Protein AF-A0A2G5EHH6-F1 (afdb_monomer)

Structure (mmCIF, N/CA/C/O backbone):
data_AF-A0A2G5EHH6-F1
#
_entry.id   AF-A0A2G5EHH6-F1
#
loop_
_atom_site.group_PDB
_atom_site.id
_atom_site.type_symbol
_atom_site.label_atom_id
_atom_site.label_alt_id
_atom_site.label_comp_id
_atom_site.label_asym_id
_atom_site.label_entity_id
_atom_site.label_seq_id
_atom_site.pdbx_PDB_ins_code
_atom_site.Cartn_x
_atom_site.Cartn_y
_atom_site.Cartn_z
_atom_site.occupancy
_atom_site.B_iso_or_equiv
_atom_site.auth_seq_id
_atom_site.auth_comp_id
_atom_site.auth_asym_id
_atom_site.auth_atom_id
_atom_site.pdbx_PDB_model_num
ATOM 1 N N . MET A 1 1 ? -27.016 -46.962 -14.400 1.00 39.88 1 MET A N 1
ATOM 2 C CA . MET A 1 1 ? -25.714 -46.845 -15.095 1.00 39.88 1 MET A CA 1
ATOM 3 C C . MET A 1 1 ? -25.931 -46.281 -16.494 1.00 39.88 1 MET A C 1
ATOM 5 O O . MET A 1 1 ? -26.362 -47.020 -17.366 1.00 39.88 1 MET A O 1
ATOM 9 N N . LYS A 1 2 ? -25.685 -44.981 -16.686 1.00 31.11 2 LYS A N 1
ATOM 10 C CA . LYS A 1 2 ? -24.773 -44.403 -17.694 1.00 31.11 2 LYS A CA 1
ATOM 11 C C . LYS A 1 2 ? -24.982 -42.885 -17.728 1.00 31.11 2 LYS A C 1
ATOM 13 O O . LYS A 1 2 ? -26.078 -42.398 -17.976 1.00 31.11 2 LYS A O 1
ATOM 18 N N . GLN A 1 3 ? -23.905 -42.193 -17.376 1.00 27.06 3 GLN A N 1
ATOM 19 C CA . GLN A 1 3 ? -23.701 -40.750 -17.430 1.00 27.06 3 GLN A CA 1
ATOM 20 C C . GLN A 1 3 ? -23.527 -40.263 -18.872 1.00 27.06 3 GLN A C 1
ATOM 22 O O . GLN A 1 3 ? -22.959 -40.980 -19.691 1.00 27.06 3 GLN A O 1
ATOM 27 N N . GLY A 1 4 ? -23.881 -38.992 -19.084 1.00 28.81 4 GLY A N 1
ATOM 28 C CA . GLY A 1 4 ? -23.035 -38.050 -19.819 1.00 28.81 4 GLY A CA 1
ATOM 29 C C . GLY A 1 4 ? -23.411 -37.769 -21.270 1.00 28.81 4 GLY A C 1
ATOM 30 O O . GLY A 1 4 ? -22.910 -38.436 -22.164 1.00 28.81 4 GLY A O 1
ATOM 31 N N . ASN A 1 5 ? -24.209 -36.717 -21.493 1.00 30.88 5 ASN A N 1
ATOM 32 C CA . ASN A 1 5 ? -23.877 -35.674 -22.474 1.00 30.88 5 ASN A CA 1
ATOM 33 C C . ASN A 1 5 ? -24.829 -34.475 -22.340 1.00 30.88 5 ASN A C 1
ATOM 35 O O . ASN A 1 5 ? -26.013 -34.594 -22.640 1.00 30.88 5 ASN A O 1
ATOM 39 N N . LEU A 1 6 ? -24.312 -33.326 -21.904 1.00 31.09 6 LEU A N 1
ATOM 40 C CA . LEU A 1 6 ? -24.961 -32.017 -22.033 1.00 31.09 6 LEU A CA 1
ATOM 41 C C . LEU A 1 6 ? -23.851 -30.963 -22.138 1.00 31.09 6 LEU A C 1
ATOM 43 O O . LEU A 1 6 ? -23.548 -30.243 -21.192 1.00 31.09 6 LEU A O 1
ATOM 47 N N . GLU A 1 7 ? -23.222 -30.901 -23.310 1.00 34.25 7 GLU A N 1
ATOM 48 C CA . GLU A 1 7 ? -22.545 -29.689 -23.757 1.00 34.25 7 GLU A CA 1
ATOM 49 C C . GLU A 1 7 ? -23.616 -28.663 -24.148 1.00 34.25 7 GLU A C 1
ATOM 51 O O . GLU A 1 7 ? -24.336 -28.835 -25.133 1.00 34.25 7 GLU A O 1
ATOM 56 N N . LYS A 1 8 ? -23.744 -27.591 -23.365 1.00 32.69 8 LYS A N 1
ATOM 57 C CA . LYS A 1 8 ? -24.355 -26.338 -23.817 1.00 32.69 8 LYS A CA 1
ATOM 58 C C . LYS A 1 8 ? -23.488 -25.185 -23.338 1.00 32.69 8 LYS A C 1
ATOM 60 O O . LYS A 1 8 ? -23.340 -24.960 -22.141 1.00 32.69 8 LYS A O 1
ATOM 65 N N . GLY A 1 9 ? -22.892 -24.505 -24.314 1.00 29.33 9 GLY A N 1
ATOM 66 C CA . GLY A 1 9 ? -22.036 -23.350 -24.123 1.00 29.33 9 GLY A CA 1
ATOM 67 C C . GLY A 1 9 ? -22.757 -22.196 -23.435 1.00 29.33 9 GLY A C 1
ATOM 68 O O . GLY A 1 9 ? -23.890 -21.852 -23.770 1.00 29.33 9 GLY A O 1
ATOM 69 N N . ILE A 1 10 ? -22.048 -21.584 -22.493 1.00 27.16 10 ILE A N 1
ATOM 70 C CA . ILE A 1 10 ? -22.333 -20.252 -21.976 1.00 27.16 10 ILE A CA 1
ATOM 71 C C . ILE A 1 10 ? -21.136 -19.405 -22.396 1.00 27.16 10 ILE A C 1
ATOM 73 O O . ILE A 1 10 ? -20.029 -19.558 -21.885 1.00 27.16 10 ILE A O 1
ATOM 77 N N . PHE A 1 11 ? -21.369 -18.576 -23.407 1.00 22.81 11 PHE A N 1
ATOM 78 C CA . PHE A 1 11 ? -20.433 -17.585 -23.915 1.00 22.81 11 PHE A CA 1
ATOM 79 C C . PHE A 1 11 ? -20.349 -16.467 -22.866 1.00 22.81 11 PHE A C 1
ATOM 81 O O . PHE A 1 11 ? -21.218 -15.600 -22.808 1.00 22.81 11 PHE A O 1
ATOM 88 N N . TRP A 1 12 ? -19.355 -16.516 -21.977 1.00 24.33 12 TRP A N 1
ATOM 89 C CA . TRP A 1 12 ? -19.048 -15.379 -21.113 1.00 24.33 12 TRP A CA 1
ATOM 90 C C . TRP A 1 12 ? -18.267 -14.357 -21.932 1.00 24.33 12 TRP A C 1
ATOM 92 O O . TRP A 1 12 ? -17.152 -14.614 -22.380 1.00 24.33 12 TRP A O 1
ATOM 102 N N . PHE A 1 13 ? -18.890 -13.204 -22.146 1.00 24.66 13 PHE A N 1
ATOM 103 C CA . PHE A 1 13 ? -18.249 -12.004 -22.660 1.00 24.66 13 PHE A CA 1
ATOM 104 C C . PHE A 1 13 ? -17.171 -11.590 -21.643 1.00 24.66 13 PHE A C 1
ATOM 106 O O . PHE A 1 13 ? -17.489 -11.063 -20.580 1.00 24.66 13 PHE A O 1
ATOM 113 N N . VAL A 1 14 ? -15.905 -11.902 -21.923 1.00 28.91 14 VAL A N 1
ATOM 114 C CA . VAL A 1 14 ? -14.759 -11.376 -21.171 1.00 28.91 14 VAL A CA 1
ATOM 115 C C . VAL A 1 14 ? -14.500 -9.969 -21.715 1.00 28.91 14 VAL A C 1
ATOM 117 O O . VAL A 1 14 ? -14.212 -9.854 -22.908 1.00 28.91 14 VAL A O 1
ATOM 120 N N . PRO A 1 15 ? -14.644 -8.890 -20.925 1.00 30.69 15 PRO A N 1
ATOM 121 C CA . PRO A 1 15 ? -14.249 -7.575 -21.399 1.00 30.69 15 PRO A CA 1
ATOM 122 C C . PRO A 1 15 ? -12.725 -7.535 -21.557 1.00 30.69 15 PRO A C 1
ATOM 124 O O . PRO A 1 15 ? -11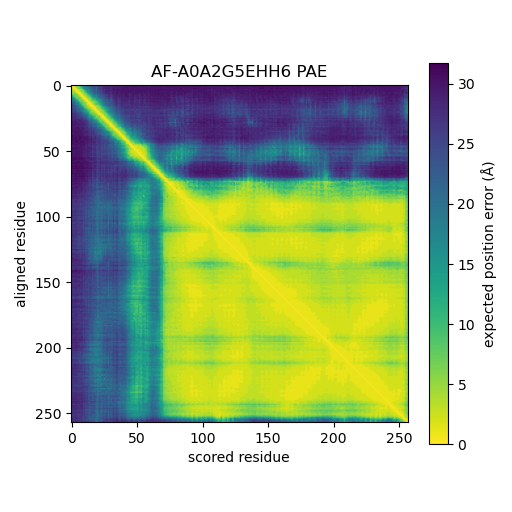.981 -8.011 -20.702 1.00 30.69 15 PRO A O 1
ATOM 127 N N . ASP A 1 16 ? -12.284 -6.986 -22.684 1.00 26.44 16 ASP A N 1
ATOM 128 C CA . ASP A 1 16 ? -10.884 -6.758 -23.032 1.00 26.44 16 ASP A CA 1
ATOM 129 C C . ASP A 1 16 ? -10.174 -5.919 -21.938 1.00 26.44 16 ASP A C 1
ATOM 131 O O . ASP A 1 16 ? -10.592 -4.782 -21.680 1.00 26.44 16 ASP A O 1
ATOM 135 N N . PRO A 1 17 ? -9.101 -6.432 -21.298 1.00 34.56 17 PRO A N 1
ATOM 136 C CA . PRO A 1 17 ? -8.338 -5.712 -20.272 1.00 34.56 17 PRO A CA 1
ATOM 137 C C . PRO A 1 17 ? -7.745 -4.379 -20.755 1.00 34.56 17 PRO A C 1
ATOM 139 O O . PRO A 1 17 ? -7.473 -3.490 -19.948 1.00 34.56 17 PRO A O 1
ATOM 142 N N . SER A 1 18 ? -7.578 -4.193 -22.069 1.00 30.67 18 SER A N 1
ATOM 143 C CA . SER A 1 18 ? -7.022 -2.962 -22.642 1.00 30.67 18 SER A CA 1
ATOM 144 C C . SER A 1 18 ? -7.965 -1.749 -22.558 1.00 30.67 18 SER A C 1
ATOM 146 O O . SER A 1 18 ? -7.524 -0.611 -22.752 1.00 30.67 18 SER A O 1
ATOM 148 N N . LEU A 1 19 ? -9.248 -1.960 -22.233 1.00 28.28 19 LEU A N 1
ATOM 149 C CA . LEU A 1 19 ? -10.248 -0.895 -22.088 1.00 28.28 19 LEU A CA 1
ATOM 150 C C . LEU A 1 19 ? -10.343 -0.320 -20.668 1.00 28.28 19 LEU A C 1
ATOM 152 O O . LEU A 1 19 ? -10.746 0.835 -20.523 1.00 28.28 19 LEU A O 1
ATOM 156 N N . VAL A 1 20 ? -9.939 -1.069 -19.636 1.00 34.50 20 VAL A N 1
ATOM 157 C CA . VAL A 1 20 ? -10.006 -0.608 -18.233 1.00 34.50 20 VAL A CA 1
ATOM 158 C C . VAL A 1 20 ? -8.979 0.502 -17.969 1.00 34.50 20 VAL A C 1
ATOM 160 O O . VAL A 1 20 ? -9.270 1.466 -17.266 1.00 34.50 20 VAL A O 1
ATOM 163 N N . TYR A 1 21 ? -7.821 0.451 -18.631 1.00 30.94 21 TYR A N 1
ATOM 164 C CA . TYR A 1 21 ? -6.730 1.411 -18.425 1.00 30.94 21 TYR A CA 1
ATOM 165 C C . TYR A 1 21 ? -6.755 2.638 -19.356 1.00 30.94 21 TYR A C 1
ATOM 167 O O . TYR A 1 21 ? -5.963 3.560 -19.170 1.00 30.94 21 TYR A O 1
ATOM 175 N N . ARG A 1 22 ? -7.655 2.702 -20.351 1.00 27.36 22 ARG A N 1
ATOM 176 C CA . ARG A 1 22 ? -7.690 3.810 -21.335 1.00 27.36 22 ARG A CA 1
ATOM 177 C C . ARG A 1 22 ? -8.549 5.015 -20.939 1.00 27.36 22 ARG A C 1
ATOM 179 O O . ARG A 1 22 ? -8.450 6.043 -21.599 1.00 27.36 22 ARG A O 1
ATOM 186 N N . ASN A 1 23 ? -9.357 4.925 -19.880 1.00 23.25 23 ASN A N 1
ATOM 187 C CA . ASN A 1 23 ? -10.378 5.934 -19.558 1.00 23.25 23 ASN A CA 1
ATOM 188 C C . ASN A 1 23 ? -10.209 6.625 -18.192 1.00 23.25 23 ASN A C 1
ATOM 190 O O . ASN A 1 23 ? -11.195 7.042 -17.586 1.00 23.25 23 ASN A O 1
ATOM 194 N N . ILE A 1 24 ? -8.976 6.849 -17.726 1.00 29.05 24 ILE A N 1
ATOM 195 C CA . ILE A 1 24 ? -8.738 7.866 -16.688 1.00 29.05 24 ILE A CA 1
ATOM 196 C C . ILE A 1 24 ? -8.682 9.235 -17.382 1.00 29.05 24 ILE A C 1
ATOM 198 O O . ILE A 1 24 ? -7.625 9.756 -17.732 1.00 29.05 24 ILE A O 1
ATOM 202 N N . SER A 1 25 ? -9.862 9.802 -17.640 1.00 22.80 25 SER A N 1
ATOM 203 C CA . SER A 1 25 ? -10.009 11.185 -18.097 1.00 22.80 25 SER A CA 1
ATOM 204 C C . SER A 1 25 ? -9.550 12.129 -16.984 1.00 22.80 25 SER A C 1
ATOM 206 O O . SER A 1 25 ? -10.243 12.288 -15.977 1.00 22.80 25 SER A O 1
ATOM 208 N N . LEU A 1 26 ? -8.387 12.762 -17.185 1.00 28.20 26 LEU A N 1
ATOM 209 C CA . LEU A 1 26 ? -7.863 13.895 -16.413 1.00 28.20 26 LEU A CA 1
ATOM 210 C C . LEU A 1 26 ? -8.866 15.057 -16.436 1.00 28.20 26 LEU A C 1
ATOM 212 O O . LEU A 1 26 ? -8.766 16.009 -17.213 1.00 28.20 26 LEU A O 1
ATOM 216 N N . SER A 1 27 ? -9.865 14.977 -15.568 1.00 22.81 27 SER A N 1
ATOM 217 C CA . SER A 1 27 ? -10.832 16.042 -15.362 1.00 22.81 27 SER A CA 1
ATOM 218 C C . SER A 1 27 ? -10.211 17.039 -14.391 1.00 22.81 27 SER A C 1
ATOM 220 O O . SER A 1 27 ? -10.121 16.785 -13.195 1.00 22.81 27 SER A O 1
ATOM 222 N N . ARG A 1 28 ? -9.708 18.142 -14.963 1.00 27.91 28 ARG A N 1
ATOM 223 C CA . ARG A 1 28 ? -9.357 19.426 -14.330 1.00 27.91 28 ARG A CA 1
ATOM 224 C C . ARG A 1 28 ? -9.866 19.562 -12.885 1.00 27.91 28 ARG A C 1
ATOM 226 O O . ARG A 1 28 ? -11.024 19.907 -12.676 1.00 27.91 28 ARG A O 1
ATOM 233 N N . CYS A 1 29 ? -8.969 19.404 -11.914 1.00 22.58 29 CYS A N 1
ATOM 234 C CA . CYS A 1 29 ? -9.170 19.914 -10.563 1.00 22.58 29 CYS A CA 1
ATOM 235 C C . CYS A 1 29 ? -8.123 20.999 -10.306 1.00 22.58 29 CYS A C 1
ATOM 237 O O . CYS A 1 29 ? -6.918 20.756 -10.282 1.00 22.58 29 CYS A O 1
ATOM 239 N N . THR A 1 30 ? -8.615 22.228 -10.218 1.00 24.77 30 THR A N 1
ATOM 240 C CA . THR A 1 30 ? -7.887 23.452 -9.894 1.00 24.77 30 THR A CA 1
ATOM 241 C C . THR A 1 30 ? -7.107 23.289 -8.591 1.00 24.77 30 THR A C 1
ATOM 243 O O . THR A 1 30 ? -7.712 23.086 -7.542 1.00 24.77 30 THR A O 1
ATOM 246 N N . GLN A 1 31 ? -5.780 23.410 -8.651 1.00 24.45 31 GLN A N 1
ATOM 247 C CA . GLN A 1 31 ? -4.929 23.576 -7.472 1.00 24.45 31 GLN A CA 1
ATOM 248 C C . GLN A 1 31 ? -5.292 24.886 -6.752 1.00 24.45 31 GLN A C 1
ATOM 250 O O . GLN A 1 31 ? -5.208 25.947 -7.376 1.00 24.45 31 GLN A O 1
ATOM 255 N N . PRO A 1 32 ? -5.622 24.881 -5.451 1.00 25.59 32 PRO A N 1
ATOM 256 C CA . PRO A 1 32 ? -5.373 26.041 -4.617 1.00 25.59 32 PRO A CA 1
ATOM 257 C C . PRO A 1 32 ? -3.866 26.107 -4.346 1.00 25.59 32 PRO A C 1
ATOM 259 O O . PRO A 1 32 ? -3.217 25.104 -4.049 1.00 25.59 32 PRO A O 1
ATOM 262 N N . THR A 1 33 ? -3.304 27.299 -4.487 1.00 26.17 33 THR A N 1
ATOM 263 C CA . THR A 1 33 ? -1.890 27.596 -4.280 1.00 26.17 33 THR A CA 1
ATOM 264 C C . THR A 1 33 ? -1.422 27.199 -2.875 1.00 26.17 33 THR A C 1
ATOM 266 O O . THR A 1 33 ? -2.075 27.470 -1.868 1.00 26.17 33 THR A O 1
ATOM 269 N N . LEU A 1 34 ? -0.243 26.575 -2.825 1.00 30.11 34 LEU A N 1
ATOM 270 C CA . LEU A 1 34 ? 0.441 25.971 -1.672 1.00 30.11 34 LEU A CA 1
ATOM 271 C C . LEU A 1 34 ? 0.936 26.986 -0.608 1.00 30.11 34 LEU A C 1
ATOM 273 O O . LEU 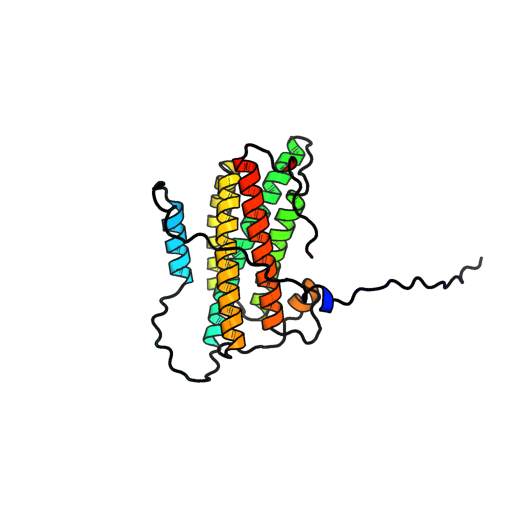A 1 34 ? 1.981 26.791 0.005 1.00 30.11 34 LEU A O 1
ATOM 277 N N . GLY A 1 35 ? 0.244 28.113 -0.426 1.00 26.86 35 GLY A N 1
ATOM 278 C CA . GLY A 1 35 ? 0.775 29.283 0.282 1.00 26.86 35 GLY A CA 1
ATOM 279 C C . GLY A 1 35 ? 0.248 29.541 1.693 1.00 26.86 35 GLY A C 1
ATOM 280 O O . GLY A 1 35 ? 0.774 30.428 2.352 1.00 26.86 35 GLY A O 1
ATOM 281 N N . HIS A 1 36 ? -0.782 28.837 2.178 1.00 26.20 36 HIS A N 1
ATOM 282 C CA . HIS A 1 36 ? -1.504 29.310 3.370 1.00 26.20 36 HIS A CA 1
ATOM 283 C C . HIS A 1 36 ? -2.066 28.219 4.301 1.00 26.20 36 HIS A C 1
ATOM 285 O O . HIS A 1 36 ? -3.148 28.392 4.842 1.00 26.20 36 HIS A O 1
ATOM 291 N N . VAL A 1 37 ? -1.355 27.109 4.557 1.00 29.16 37 VAL A N 1
ATOM 292 C CA . VAL A 1 37 ? -1.687 26.214 5.704 1.00 29.16 37 VAL A CA 1
ATOM 293 C C . VAL A 1 37 ? -0.440 25.610 6.377 1.00 29.16 37 VAL A C 1
ATOM 295 O O . VAL A 1 37 ? -0.479 24.523 6.941 1.00 29.16 37 VAL A O 1
ATOM 298 N N . IL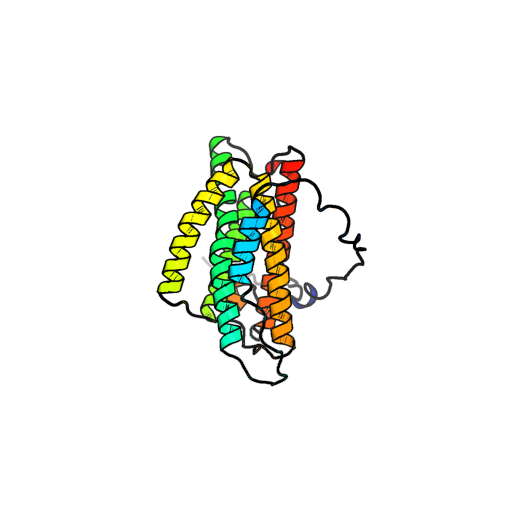E A 1 38 ? 0.698 26.310 6.364 1.00 31.45 38 ILE A N 1
ATOM 299 C CA . ILE A 1 38 ? 1.856 25.941 7.196 1.00 31.45 38 ILE A CA 1
ATOM 300 C C . ILE A 1 38 ? 2.112 27.080 8.174 1.00 31.45 38 ILE A C 1
ATOM 302 O O . ILE A 1 38 ? 3.008 27.887 7.976 1.00 31.45 38 ILE A O 1
ATOM 306 N N . ASN A 1 39 ? 1.269 27.194 9.198 1.00 29.28 39 ASN A N 1
ATOM 307 C CA . ASN A 1 39 ? 1.619 27.874 10.445 1.00 29.28 39 ASN A CA 1
ATOM 308 C C . ASN A 1 39 ? 0.575 27.552 11.514 1.00 29.28 39 ASN A C 1
ATOM 310 O O . ASN A 1 39 ? -0.421 28.256 11.647 1.00 29.28 39 ASN A O 1
ATOM 314 N N . ASN A 1 40 ? 0.791 26.437 12.220 1.00 30.70 40 ASN A N 1
ATOM 315 C CA . ASN A 1 40 ? 0.610 26.282 13.673 1.00 30.70 40 ASN A CA 1
ATOM 316 C C . ASN A 1 40 ? 0.412 24.810 14.053 1.00 30.70 40 ASN A C 1
ATOM 318 O O . ASN A 1 40 ? -0.692 24.377 14.360 1.00 30.70 40 ASN A O 1
ATOM 322 N N . SER A 1 41 ? 1.510 24.056 14.099 1.00 28.50 41 SER A N 1
ATOM 323 C CA . SER A 1 41 ? 1.626 22.901 14.997 1.00 28.50 41 SER A CA 1
ATOM 324 C C . SER A 1 41 ? 3.075 22.430 15.036 1.00 28.50 41 SER A C 1
ATOM 326 O O . SER A 1 41 ? 3.524 21.611 14.239 1.00 28.50 41 SER A O 1
ATOM 328 N N . SER A 1 42 ? 3.815 22.985 15.987 1.00 36.81 42 SER A N 1
ATOM 329 C CA . SER A 1 42 ? 5.113 22.519 16.456 1.00 36.81 42 SER A CA 1
ATOM 330 C C . SER A 1 42 ? 4.953 21.206 17.229 1.00 36.81 42 SER A C 1
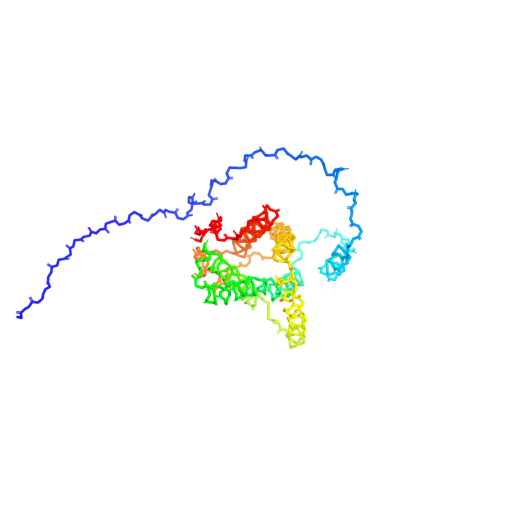ATOM 332 O O . SER A 1 42 ? 4.914 21.225 18.454 1.00 36.81 42 SER A O 1
ATOM 334 N N . ILE A 1 43 ? 4.828 20.070 16.536 1.00 37.00 43 ILE A N 1
ATOM 335 C CA . ILE A 1 43 ? 4.991 18.728 17.121 1.00 37.00 43 ILE A CA 1
ATOM 336 C C . ILE A 1 43 ? 5.742 17.850 16.105 1.00 37.00 43 ILE A C 1
ATOM 338 O O . ILE A 1 43 ? 5.724 18.103 14.906 1.00 37.00 43 ILE A O 1
ATOM 342 N N . LEU A 1 44 ? 6.461 16.858 16.620 1.00 39.12 44 LEU A N 1
ATOM 343 C CA . LEU A 1 44 ? 7.591 16.114 16.064 1.00 39.12 44 LEU A CA 1
ATOM 344 C C . LEU A 1 44 ? 7.485 15.280 14.746 1.00 39.12 44 LEU A C 1
ATOM 346 O O . LEU A 1 44 ? 8.553 14.814 14.337 1.00 39.12 44 LEU A O 1
ATOM 350 N N . PRO A 1 45 ? 6.360 15.043 14.027 1.00 44.59 45 PRO A N 1
ATOM 351 C CA . PRO A 1 45 ? 6.376 14.095 12.898 1.00 44.59 45 PRO A CA 1
ATOM 352 C C . PRO A 1 45 ? 7.226 14.540 11.700 1.00 44.59 45 PRO A C 1
ATOM 354 O O . PRO A 1 45 ? 7.920 13.722 11.100 1.00 44.59 45 PRO A O 1
ATOM 357 N N . GLY A 1 46 ? 7.240 15.840 11.387 1.00 32.91 46 GLY A N 1
ATOM 358 C CA . GLY A 1 46 ? 7.948 16.361 10.214 1.00 32.91 46 GLY A CA 1
ATOM 359 C C . GLY A 1 46 ? 9.467 16.202 10.296 1.00 32.91 46 GLY A C 1
ATOM 360 O O . GLY A 1 46 ? 10.115 15.978 9.284 1.00 32.91 46 GLY A O 1
ATOM 361 N N . ALA A 1 47 ? 10.056 16.252 11.494 1.00 34.16 47 ALA A N 1
ATOM 362 C CA . ALA A 1 47 ? 11.504 16.141 11.662 1.00 34.16 47 ALA A CA 1
ATOM 363 C C . ALA A 1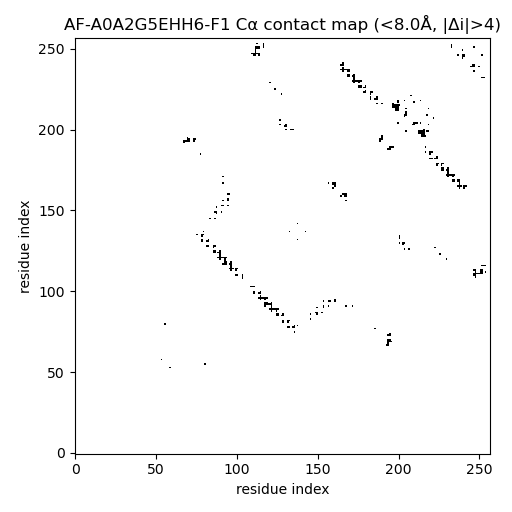 47 ? 11.998 14.695 11.520 1.00 34.16 47 ALA A C 1
ATOM 365 O O . ALA A 1 47 ? 13.008 14.471 10.858 1.00 34.16 47 ALA A O 1
ATOM 366 N N . LEU A 1 48 ? 11.282 13.719 12.095 1.00 41.31 48 LEU A N 1
ATOM 367 C CA . LEU A 1 48 ? 11.589 12.292 11.937 1.00 41.31 48 LEU A CA 1
ATOM 368 C C . LEU A 1 48 ? 11.387 11.857 10.480 1.00 41.31 48 LEU A C 1
ATOM 370 O O . LEU A 1 48 ? 12.257 11.201 9.913 1.00 41.31 48 LEU A O 1
ATOM 374 N N . PHE A 1 49 ? 10.299 12.315 9.860 1.00 44.91 49 PHE A N 1
ATOM 375 C CA . PHE A 1 49 ? 9.989 12.077 8.454 1.00 44.91 49 PHE A CA 1
ATOM 376 C C . PHE A 1 49 ? 10.999 12.736 7.512 1.00 44.91 49 PHE A C 1
ATOM 378 O O . PHE A 1 49 ? 11.515 12.080 6.621 1.00 44.91 49 PHE A O 1
ATOM 385 N N . HIS A 1 50 ? 11.393 13.989 7.748 1.00 38.28 50 HIS A N 1
ATOM 386 C CA . HIS A 1 50 ? 12.417 14.659 6.944 1.00 38.28 50 HIS A CA 1
ATOM 387 C C . HIS A 1 50 ? 13.805 14.015 7.125 1.00 38.28 50 HIS A C 1
ATOM 389 O O . HIS A 1 50 ? 14.622 14.055 6.204 1.00 38.28 50 HIS A O 1
ATOM 395 N N . ARG A 1 51 ? 14.099 13.408 8.285 1.00 40.19 51 ARG A N 1
ATOM 396 C CA . ARG A 1 51 ? 15.360 12.680 8.528 1.00 40.19 51 ARG A CA 1
ATOM 397 C C . ARG A 1 51 ? 15.375 11.311 7.864 1.00 40.19 51 ARG A C 1
ATOM 399 O O . ARG A 1 51 ? 16.390 10.946 7.283 1.00 40.19 51 ARG A O 1
ATOM 406 N N . LEU A 1 52 ? 14.251 10.603 7.915 1.00 39.09 52 LEU A N 1
ATOM 407 C CA . LEU A 1 52 ? 14.025 9.374 7.169 1.00 39.09 52 LEU A CA 1
ATOM 408 C C . LEU A 1 52 ? 14.091 9.670 5.664 1.00 39.09 52 LEU A C 1
ATOM 410 O O . LEU A 1 52 ? 14.972 9.154 4.990 1.00 39.09 52 LEU A O 1
ATOM 414 N N . SER A 1 53 ? 13.307 10.627 5.166 1.00 38.16 53 SER A N 1
ATOM 415 C CA . SER A 1 53 ? 13.344 11.124 3.783 1.00 38.16 53 SER A CA 1
ATOM 416 C C . SER A 1 53 ? 14.743 11.563 3.331 1.00 38.16 53 SER A C 1
ATOM 418 O O . SER A 1 53 ? 15.130 11.238 2.216 1.00 38.16 53 SER A O 1
ATOM 420 N N . ARG A 1 54 ? 15.561 12.219 4.175 1.00 38.72 54 ARG A N 1
ATOM 421 C CA . ARG A 1 54 ? 16.961 12.572 3.840 1.00 38.72 54 ARG A CA 1
ATOM 422 C C . ARG A 1 54 ? 17.918 11.379 3.807 1.00 38.72 54 ARG A C 1
ATOM 424 O O . ARG A 1 54 ? 18.825 11.377 2.982 1.00 38.72 54 ARG A O 1
ATOM 431 N N . LEU A 1 55 ? 17.720 10.373 4.659 1.00 38.03 55 LEU A N 1
ATOM 432 C CA . LEU A 1 55 ? 18.385 9.071 4.519 1.00 38.03 55 LEU A CA 1
ATOM 433 C C . LEU A 1 55 ? 17.943 8.356 3.226 1.00 38.03 55 LEU A C 1
ATOM 435 O O . LEU A 1 55 ? 18.744 7.641 2.631 1.00 38.03 55 LEU A O 1
ATOM 439 N N . PHE A 1 56 ? 16.709 8.595 2.768 1.00 38.25 56 PHE A N 1
ATOM 440 C CA . PHE A 1 56 ? 16.125 8.013 1.555 1.00 38.25 56 PHE A CA 1
ATOM 441 C C . PHE A 1 56 ? 16.464 8.767 0.253 1.00 38.25 56 PHE A C 1
ATOM 443 O O . PHE A 1 56 ? 16.514 8.139 -0.799 1.00 38.25 56 PHE A O 1
ATOM 450 N N . HIS A 1 57 ? 16.736 10.075 0.297 1.00 39.81 57 HIS A N 1
ATOM 451 C CA . HIS A 1 57 ? 16.892 10.931 -0.890 1.00 39.81 57 HIS A CA 1
ATOM 452 C C . HIS A 1 57 ? 18.320 11.162 -1.383 1.00 39.81 57 HIS A C 1
ATOM 454 O O . HIS A 1 57 ? 18.435 11.861 -2.380 1.00 39.81 57 HIS A O 1
ATOM 460 N N . GLY A 1 58 ? 19.350 10.599 -0.731 1.00 36.25 58 GLY A N 1
ATOM 461 C CA . GLY A 1 58 ? 20.760 10.589 -1.165 1.00 36.25 58 GLY A CA 1
ATOM 462 C C . GLY A 1 58 ? 21.195 11.798 -2.002 1.00 36.25 58 GLY A C 1
ATOM 463 O O . GLY A 1 58 ? 20.939 11.812 -3.198 1.00 36.25 58 GLY A O 1
ATOM 464 N N . ASP A 1 59 ? 21.857 12.773 -1.371 1.00 33.44 59 ASP A N 1
ATOM 465 C CA . ASP A 1 59 ? 22.251 14.073 -1.940 1.00 33.44 59 ASP A CA 1
ATOM 466 C C . ASP A 1 59 ? 22.372 14.095 -3.481 1.00 33.44 59 ASP A C 1
ATOM 468 O O . ASP A 1 59 ? 23.253 13.469 -4.075 1.00 33.44 59 ASP A O 1
ATOM 472 N N . ARG A 1 60 ? 21.434 14.798 -4.132 1.00 45.03 60 ARG A N 1
ATOM 473 C CA . ARG A 1 60 ? 21.256 14.861 -5.594 1.00 45.03 60 ARG A CA 1
ATOM 474 C C . ARG A 1 60 ? 22.255 15.848 -6.231 1.00 45.03 60 ARG A C 1
ATOM 476 O O . ARG A 1 60 ? 21.909 16.588 -7.145 1.00 45.03 60 ARG A O 1
ATOM 483 N N . SER A 1 61 ? 23.492 15.880 -5.738 1.00 29.30 61 SER A N 1
ATOM 484 C CA . SER A 1 61 ? 24.588 16.747 -6.194 1.00 29.30 61 SER A CA 1
ATOM 485 C C . SER A 1 61 ? 25.487 16.050 -7.229 1.00 29.30 61 SER A C 1
ATOM 487 O O . SER A 1 61 ? 26.707 16.183 -7.212 1.00 29.30 61 SER A O 1
ATOM 489 N N . ILE A 1 62 ? 24.884 15.297 -8.157 1.00 39.97 62 ILE A N 1
ATOM 490 C CA . ILE A 1 62 ? 25.576 14.779 -9.344 1.00 39.97 62 ILE A CA 1
ATOM 491 C C . ILE A 1 62 ? 25.127 15.631 -10.529 1.00 39.97 62 ILE A C 1
ATOM 493 O O . ILE A 1 62 ? 23.959 15.593 -10.916 1.00 39.97 62 ILE A O 1
ATOM 497 N N . GLU A 1 63 ? 26.055 16.421 -11.070 1.00 33.12 63 GLU A N 1
ATOM 498 C CA . GLU A 1 63 ? 25.909 17.119 -12.347 1.00 33.12 63 GLU A CA 1
ATOM 499 C C . GLU A 1 63 ? 25.307 16.170 -13.393 1.00 33.12 63 GLU A C 1
ATOM 501 O O . GLU A 1 63 ? 25.869 15.111 -13.683 1.00 33.12 63 GLU A O 1
ATOM 506 N N . LEU A 1 64 ? 24.154 16.546 -13.961 1.00 38.34 64 LEU A N 1
ATOM 507 C CA . LEU A 1 64 ? 23.606 15.892 -15.146 1.00 38.34 64 LEU A CA 1
ATOM 508 C C . LEU A 1 64 ? 24.600 16.077 -16.303 1.00 38.34 64 LEU A C 1
ATOM 510 O O . LEU A 1 64 ? 24.552 17.067 -17.031 1.00 38.34 64 LEU A O 1
ATOM 514 N N . SER A 1 65 ? 25.496 15.111 -16.486 1.00 29.47 65 SER A N 1
ATOM 515 C CA . SER A 1 65 ? 26.184 14.918 -17.759 1.00 29.47 65 SER A CA 1
ATOM 516 C C . SER A 1 65 ? 25.227 14.197 -18.718 1.00 29.47 65 SER A C 1
ATOM 518 O O . SER A 1 65 ? 24.679 13.154 -18.350 1.00 29.47 65 SER A O 1
ATOM 520 N N . PRO A 1 66 ? 24.998 14.707 -19.942 1.00 41.31 66 PRO A N 1
ATOM 521 C CA . PRO A 1 66 ? 24.156 14.047 -20.921 1.00 41.31 66 PRO A CA 1
ATOM 522 C C . PRO A 1 66 ? 24.983 12.933 -21.567 1.00 41.31 66 PRO A C 1
ATOM 524 O O . PRO A 1 66 ? 25.711 13.153 -22.531 1.00 41.31 66 PRO A O 1
ATOM 527 N N . SER A 1 67 ? 24.938 11.728 -21.010 1.00 33.47 67 SER A N 1
ATOM 528 C CA . SER A 1 67 ? 25.533 10.546 -21.638 1.00 33.47 67 SER A CA 1
ATOM 529 C C . SER A 1 67 ? 24.536 9.386 -21.589 1.00 33.47 67 SER A C 1
ATOM 531 O O . SER A 1 67 ? 23.958 9.147 -20.530 1.00 33.47 67 SER A O 1
ATOM 533 N N . PRO A 1 68 ? 24.326 8.645 -22.695 1.00 43.53 68 PRO A N 1
ATOM 534 C CA . PRO A 1 68 ? 23.367 7.543 -22.781 1.00 43.53 68 PRO A CA 1
ATOM 535 C C . PRO A 1 68 ? 23.979 6.267 -22.182 1.00 43.53 68 PRO A C 1
ATOM 537 O O . PRO A 1 68 ? 24.063 5.225 -22.831 1.00 43.53 68 PRO A O 1
ATOM 540 N N . VAL A 1 69 ? 24.525 6.376 -20.972 1.00 44.97 69 VAL A N 1
ATOM 541 C CA . VAL A 1 69 ? 25.232 5.282 -20.312 1.00 44.97 69 VAL A CA 1
ATOM 542 C C . VAL A 1 69 ? 24.244 4.548 -19.423 1.00 44.97 69 VAL A C 1
ATOM 544 O O . VAL A 1 69 ? 23.716 5.100 -18.461 1.00 44.97 69 VAL A O 1
ATOM 547 N N . ILE A 1 70 ? 24.027 3.276 -19.752 1.00 47.62 70 ILE A N 1
ATOM 548 C CA . ILE A 1 70 ? 23.348 2.306 -18.897 1.00 47.62 70 ILE A CA 1
ATOM 549 C C . ILE A 1 70 ? 24.046 2.330 -17.536 1.00 47.62 70 ILE A C 1
ATOM 551 O O . ILE A 1 70 ? 25.236 2.026 -17.433 1.00 47.62 70 ILE A O 1
ATOM 555 N N . HIS A 1 71 ? 23.310 2.681 -16.485 1.00 53.88 71 HIS A N 1
ATOM 556 C CA . HIS A 1 71 ? 23.814 2.648 -15.120 1.00 53.88 71 HIS A CA 1
ATOM 557 C C . HIS A 1 71 ? 23.135 1.503 -14.352 1.00 53.88 71 HIS A C 1
ATOM 559 O O . HIS A 1 71 ? 22.118 1.729 -13.695 1.00 53.88 71 HIS A O 1
ATOM 565 N N . PRO A 1 72 ? 23.720 0.283 -14.330 1.00 54.88 72 PRO A N 1
ATOM 566 C CA . PRO A 1 72 ? 23.293 -0.804 -13.436 1.00 54.88 72 PRO A CA 1
ATOM 567 C C . PRO A 1 72 ? 23.216 -0.362 -11.965 1.00 54.88 72 PRO A C 1
ATOM 569 O O . PRO A 1 72 ? 22.489 -0.934 -11.156 1.00 54.88 72 PRO A O 1
ATOM 572 N N . SER A 1 73 ? 23.955 0.695 -11.616 1.00 62.78 73 SER A N 1
ATOM 573 C CA . SER A 1 73 ? 23.904 1.362 -10.322 1.00 62.78 73 SER A CA 1
ATOM 574 C C . SER A 1 73 ? 22.575 2.064 -10.036 1.00 62.78 73 SER A C 1
ATOM 576 O O . SER A 1 73 ? 22.193 2.086 -8.872 1.00 62.78 73 SER A O 1
ATOM 578 N N . LEU A 1 74 ? 21.866 2.621 -11.026 1.00 67.19 74 LEU A N 1
ATOM 579 C CA . LEU A 1 74 ? 20.578 3.294 -10.817 1.00 67.19 74 LEU A CA 1
ATOM 580 C C . LEU A 1 74 ? 19.474 2.280 -10.540 1.00 67.19 74 LEU A C 1
ATOM 582 O O . LEU A 1 74 ? 18.862 2.360 -9.480 1.00 67.19 74 LEU A O 1
ATOM 586 N N . LEU A 1 75 ? 19.299 1.275 -11.404 1.00 70.19 75 LEU A N 1
ATOM 587 C CA . LEU A 1 75 ? 18.340 0.189 -11.167 1.00 70.19 75 LEU A CA 1
ATOM 588 C C . LEU A 1 75 ? 18.596 -0.488 -9.815 1.00 70.19 75 LEU A C 1
ATOM 590 O O . LEU A 1 75 ? 17.669 -0.703 -9.041 1.00 70.19 75 LEU A O 1
ATOM 594 N N . ARG A 1 76 ? 19.866 -0.752 -9.479 1.00 73.12 76 ARG A N 1
ATOM 595 C CA . ARG A 1 76 ? 20.222 -1.318 -8.174 1.00 73.12 76 ARG A CA 1
ATOM 596 C C . ARG A 1 76 ? 19.924 -0.368 -7.014 1.00 73.12 76 ARG A C 1
ATOM 598 O O . ARG A 1 76 ? 19.449 -0.823 -5.983 1.00 73.12 76 ARG A O 1
ATOM 605 N N . ARG A 1 77 ? 20.177 0.937 -7.151 1.00 72.75 77 ARG A N 1
ATOM 606 C CA . ARG A 1 77 ? 19.846 1.934 -6.116 1.00 72.75 77 ARG A CA 1
ATOM 607 C C . ARG A 1 77 ? 18.337 2.044 -5.905 1.00 72.75 77 ARG A C 1
ATOM 609 O O . ARG A 1 77 ? 17.906 2.002 -4.757 1.00 72.75 77 ARG A O 1
ATOM 616 N N . TYR A 1 78 ? 17.556 2.137 -6.981 1.00 72.62 78 TYR A N 1
ATOM 617 C CA . TYR A 1 78 ? 16.095 2.174 -6.921 1.00 72.62 78 TYR A CA 1
ATOM 618 C C . TYR A 1 78 ? 15.532 0.874 -6.356 1.00 72.62 78 TYR A C 1
ATOM 620 O O . TYR A 1 78 ? 14.772 0.930 -5.400 1.00 72.62 78 TYR A O 1
ATOM 628 N N . GLY A 1 79 ? 15.972 -0.285 -6.850 1.00 70.38 79 GLY A N 1
ATOM 629 C CA . GLY A 1 79 ? 15.522 -1.582 -6.348 1.00 70.38 79 GLY A CA 1
ATOM 630 C C . GLY A 1 79 ? 15.881 -1.806 -4.879 1.00 70.38 79 GLY A C 1
ATOM 631 O O . GLY A 1 79 ? 15.028 -2.232 -4.109 1.00 70.38 79 GLY A O 1
ATOM 632 N N . CYS A 1 80 ? 17.094 -1.442 -4.441 1.00 72.06 80 CYS A N 1
ATOM 633 C CA . CYS A 1 80 ? 17.455 -1.505 -3.021 1.00 72.06 80 CYS A CA 1
ATOM 634 C C . CYS A 1 80 ? 16.627 -0.536 -2.164 1.00 72.06 80 CYS A C 1
ATOM 636 O O . CYS A 1 80 ? 16.237 -0.895 -1.055 1.00 72.06 80 CYS A O 1
ATOM 638 N N . ARG A 1 81 ? 16.359 0.683 -2.653 1.00 74.31 81 ARG A N 1
ATOM 639 C CA . ARG A 1 81 ? 15.552 1.679 -1.933 1.00 74.31 81 ARG A CA 1
ATOM 640 C C . ARG A 1 81 ? 14.094 1.244 -1.827 1.00 74.31 81 ARG A C 1
ATOM 642 O O . ARG A 1 81 ? 13.572 1.256 -0.719 1.00 74.31 81 ARG A O 1
ATOM 649 N N . ALA A 1 82 ? 13.483 0.842 -2.940 1.00 75.38 82 ALA A N 1
ATOM 650 C CA . ALA A 1 82 ? 12.126 0.311 -2.987 1.00 75.38 82 ALA A CA 1
ATOM 651 C C . ALA A 1 8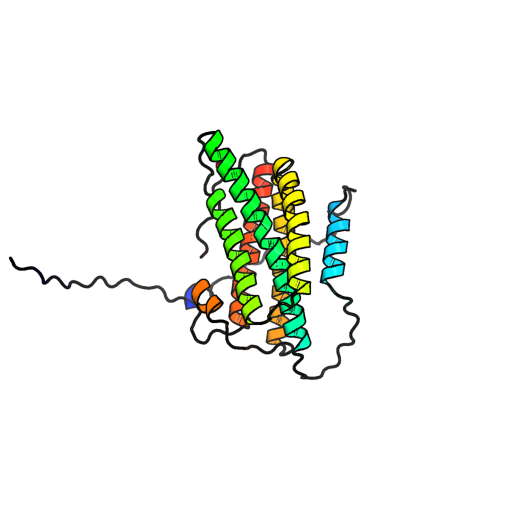2 ? 12.016 -0.876 -2.030 1.00 75.38 82 ALA A C 1
ATOM 653 O O . ALA A 1 82 ? 11.295 -0.791 -1.052 1.00 75.38 82 ALA A O 1
ATOM 654 N N . MET A 1 83 ? 12.871 -1.894 -2.172 1.00 77.94 83 MET A N 1
ATOM 655 C CA . MET A 1 83 ? 12.902 -3.062 -1.283 1.00 77.94 83 MET A CA 1
ATOM 656 C C . MET A 1 83 ? 12.936 -2.694 0.212 1.00 77.94 83 MET A C 1
ATOM 658 O O . MET A 1 83 ? 12.220 -3.294 1.007 1.00 77.94 83 MET A O 1
ATOM 662 N N . MET A 1 84 ? 13.746 -1.712 0.619 1.00 76.81 84 MET A N 1
ATOM 663 C CA . MET A 1 84 ? 13.769 -1.261 2.015 1.00 76.81 84 MET A CA 1
ATOM 664 C C . MET A 1 84 ? 12.460 -0.577 2.434 1.00 76.81 84 MET A C 1
ATOM 666 O O . MET A 1 84 ? 12.001 -0.802 3.553 1.00 76.81 84 MET A O 1
ATOM 670 N N . LEU A 1 85 ? 11.865 0.244 1.567 1.00 81.56 85 LEU A N 1
ATOM 671 C CA . LEU A 1 85 ? 10.609 0.945 1.839 1.00 81.56 85 LEU A CA 1
ATOM 672 C C . LEU A 1 85 ? 9.420 -0.021 1.883 1.00 81.56 85 LEU A C 1
ATOM 674 O O . LEU A 1 85 ? 8.696 -0.002 2.874 1.00 81.56 85 LEU A O 1
ATOM 678 N N . GLU A 1 86 ? 9.320 -0.952 0.933 1.00 86.81 86 GLU A N 1
ATOM 679 C CA . GLU A 1 86 ? 8.248 -1.959 0.883 1.00 86.81 86 GLU A CA 1
ATOM 680 C C . GLU A 1 86 ? 8.228 -2.847 2.141 1.00 86.81 86 GLU A C 1
ATOM 682 O O . GLU A 1 86 ? 7.180 -3.243 2.650 1.00 86.81 86 GLU A O 1
ATOM 687 N N . THR A 1 87 ? 9.402 -3.141 2.726 1.00 82.62 87 THR A N 1
ATOM 688 C CA . THR A 1 87 ? 9.454 -3.909 3.988 1.00 82.62 87 THR A CA 1
ATOM 689 C C . THR A 1 87 ? 8.845 -3.166 5.178 1.00 82.62 87 THR A C 1
ATOM 691 O O . THR A 1 87 ? 8.454 -3.808 6.158 1.00 82.62 87 THR A O 1
ATOM 694 N N . VAL A 1 88 ? 8.788 -1.834 5.115 1.00 88.19 88 VAL A N 1
ATOM 695 C CA . VAL A 1 88 ? 8.175 -0.969 6.127 1.00 88.19 88 VAL A CA 1
ATOM 696 C C . VAL A 1 88 ? 6.713 -0.690 5.774 1.00 88.19 88 VAL A C 1
ATOM 698 O O . VAL A 1 88 ? 5.881 -0.731 6.679 1.00 88.19 88 VAL A O 1
ATOM 701 N N . ALA A 1 89 ? 6.393 -0.479 4.496 1.00 89.56 89 ALA A N 1
ATOM 702 C CA . ALA A 1 89 ? 5.046 -0.203 3.993 1.00 89.56 89 ALA A CA 1
ATOM 703 C C . ALA A 1 89 ? 4.075 -1.386 4.179 1.00 89.56 89 ALA A C 1
ATOM 705 O O . ALA A 1 89 ? 2.916 -1.194 4.527 1.00 89.56 89 ALA A O 1
ATOM 706 N N . ALA A 1 90 ? 4.568 -2.630 4.163 1.00 94.25 90 ALA A N 1
ATOM 707 C CA . ALA A 1 90 ? 3.741 -3.801 4.479 1.00 94.25 90 ALA A CA 1
ATOM 708 C C . ALA A 1 90 ? 3.320 -3.920 5.968 1.00 94.25 90 ALA A C 1
ATOM 710 O O . ALA A 1 90 ? 2.499 -4.771 6.328 1.00 94.25 90 ALA A O 1
ATOM 711 N N . VAL A 1 91 ? 3.896 -3.124 6.881 1.00 97.12 91 VAL A N 1
ATOM 712 C CA . VAL A 1 91 ? 3.661 -3.256 8.334 1.00 97.12 91 VAL A CA 1
ATOM 713 C C . VAL A 1 91 ? 2.355 -2.590 8.807 1.00 97.12 91 VAL A C 1
ATOM 715 O O . VAL A 1 91 ? 1.621 -3.233 9.568 1.00 97.12 91 VAL A O 1
ATOM 718 N N . PRO A 1 92 ? 2.026 -1.340 8.422 1.00 98.00 92 PRO A N 1
ATOM 719 C CA . PRO A 1 92 ? 0.822 -0.647 8.868 1.00 98.00 92 PRO A CA 1
ATOM 720 C C . PRO A 1 92 ? -0.488 -1.394 8.628 1.00 98.00 92 PRO A C 1
ATOM 722 O O . PRO A 1 92 ? -1.245 -1.582 9.588 1.00 98.00 92 PRO A O 1
ATOM 725 N N . GLY A 1 93 ? -0.729 -1.869 7.402 1.00 97.50 93 GLY A N 1
ATOM 726 C CA . GLY A 1 93 ? -1.928 -2.636 7.061 1.00 97.50 93 GLY A CA 1
ATOM 727 C C . GLY A 1 93 ? -2.066 -3.900 7.919 1.00 97.50 93 GLY A C 1
ATOM 728 O O . GLY A 1 93 ? -3.126 -4.169 8.490 1.00 97.50 93 GLY A O 1
ATOM 729 N N . MET A 1 94 ? -0.959 -4.615 8.152 1.00 98.38 94 MET A N 1
ATOM 730 C CA . MET A 1 94 ? -0.935 -5.809 9.002 1.00 98.38 94 MET A CA 1
ATOM 731 C C . MET A 1 94 ? -1.286 -5.480 10.460 1.00 98.38 94 MET A C 1
ATOM 733 O O . MET A 1 94 ? -2.117 -6.151 11.076 1.00 98.38 94 MET A O 1
ATOM 737 N N . VAL A 1 95 ? -0.687 -4.425 11.023 1.00 98.44 95 VAL A N 1
ATOM 738 C CA . VAL A 1 95 ? -0.952 -3.983 12.401 1.00 98.44 95 VAL A CA 1
ATOM 739 C C . VAL A 1 95 ? -2.401 -3.523 12.565 1.00 98.44 95 VAL A C 1
ATOM 741 O O . VAL A 1 95 ? -3.081 -3.960 13.501 1.00 98.44 95 VAL A O 1
ATOM 744 N N . GLY A 1 96 ? -2.889 -2.669 11.662 1.00 97.88 96 GLY A N 1
ATOM 745 C CA . GLY A 1 96 ? -4.255 -2.151 11.694 1.00 97.88 96 GLY A CA 1
ATOM 746 C C . GLY A 1 96 ? -5.291 -3.260 11.510 1.00 97.88 96 GLY A C 1
ATOM 747 O O . GLY A 1 96 ? -6.205 -3.398 12.327 1.00 97.88 96 GLY A O 1
ATOM 748 N N . GLY A 1 97 ? -5.097 -4.120 10.507 1.00 97.88 97 GLY A N 1
ATOM 749 C CA . GLY A 1 97 ? -5.936 -5.287 10.240 1.00 97.88 97 GLY A CA 1
ATOM 750 C C . GLY A 1 97 ? -5.993 -6.247 11.429 1.00 97.88 97 GLY A C 1
ATOM 751 O O . GLY A 1 97 ? -7.085 -6.614 11.867 1.00 97.88 97 GLY A O 1
ATOM 752 N N . MET A 1 98 ? -4.845 -6.582 12.028 1.00 98.50 98 MET A N 1
ATOM 753 C CA . MET A 1 98 ? -4.765 -7.428 13.226 1.00 98.50 98 MET A CA 1
ATOM 754 C C . MET A 1 98 ? -5.499 -6.804 14.423 1.00 98.50 98 MET A C 1
ATOM 756 O O . MET A 1 98 ? -6.287 -7.479 15.092 1.00 98.50 98 MET A O 1
ATOM 760 N N . LEU A 1 99 ? -5.266 -5.521 14.717 1.00 98.12 99 LEU A N 1
ATOM 761 C CA . LEU A 1 99 ? -5.900 -4.846 15.854 1.00 98.12 99 LEU A CA 1
ATOM 762 C C . LEU A 1 99 ? -7.420 -4.739 15.678 1.00 98.12 99 LEU A C 1
ATOM 764 O O . LEU A 1 99 ? -8.167 -4.995 16.632 1.00 98.12 99 LEU A O 1
ATOM 768 N N . LEU A 1 100 ? -7.889 -4.421 14.468 1.00 97.19 100 LEU A N 1
ATOM 769 C CA . LEU A 1 100 ? -9.313 -4.411 14.132 1.00 97.19 100 LEU A CA 1
ATOM 770 C C . LEU A 1 100 ? -9.924 -5.810 14.208 1.00 97.19 100 LEU A C 1
ATOM 772 O O . LEU A 1 100 ? -11.012 -5.958 14.765 1.00 97.19 100 LEU A O 1
ATOM 776 N N . HIS A 1 101 ? -9.217 -6.834 13.729 1.00 97.94 101 HIS A N 1
ATOM 777 C CA . HIS A 1 101 ? -9.643 -8.228 13.807 1.00 97.94 101 HIS A CA 1
ATOM 778 C C . HIS A 1 101 ? -9.856 -8.668 15.256 1.00 97.94 101 HIS A C 1
ATOM 780 O O . HIS A 1 101 ? -10.946 -9.097 15.636 1.00 97.94 101 HIS A O 1
ATOM 786 N N . LEU A 1 102 ? -8.860 -8.456 16.115 1.00 98.12 102 LEU A N 1
ATOM 787 C CA . LEU A 1 102 ? -8.961 -8.808 17.529 1.00 98.12 102 LEU A CA 1
ATOM 788 C C . LEU A 1 102 ? -10.033 -7.985 18.265 1.00 98.12 102 LEU A C 1
ATOM 790 O O . LEU A 1 102 ? -10.708 -8.505 19.158 1.00 98.12 102 LEU A O 1
ATOM 794 N N . ARG A 1 103 ? -10.225 -6.707 17.905 1.00 95.94 103 ARG A N 1
ATOM 795 C CA . ARG A 1 103 ? -11.315 -5.873 18.446 1.00 95.94 103 ARG A CA 1
ATOM 796 C C . ARG A 1 103 ? -12.687 -6.398 18.024 1.00 95.94 103 ARG A C 1
ATOM 798 O O . ARG A 1 103 ? -13.576 -6.456 18.871 1.00 95.94 103 ARG A O 1
ATOM 805 N N . SER A 1 104 ? -12.844 -6.778 16.757 1.00 97.00 104 SER A N 1
ATOM 806 C CA . SER A 1 104 ? -14.070 -7.362 16.204 1.00 97.00 104 SER A CA 1
ATOM 807 C C . SER A 1 104 ? -14.453 -8.636 16.953 1.00 97.00 104 SER A C 1
ATOM 809 O O . SER A 1 104 ? -15.584 -8.729 17.432 1.00 97.00 104 SER A O 1
ATOM 811 N N . LEU A 1 105 ? -13.495 -9.546 17.169 1.00 97.56 105 LEU A N 1
ATOM 812 C CA . LEU A 1 105 ? -13.711 -10.784 17.921 1.00 97.56 105 LEU A CA 1
ATOM 813 C C . LEU A 1 105 ? -14.136 -10.520 19.372 1.00 97.56 105 LEU A C 1
ATOM 815 O O . LEU A 1 105 ? -15.139 -11.060 19.826 1.00 97.56 105 LEU A O 1
ATOM 819 N N . ARG A 1 106 ? -13.420 -9.654 20.102 1.00 97.50 106 ARG A N 1
ATOM 820 C CA . ARG A 1 106 ? -13.726 -9.377 21.522 1.00 97.50 106 ARG A CA 1
ATOM 821 C C . ARG A 1 106 ? -15.037 -8.623 21.738 1.00 97.50 106 ARG A C 1
ATOM 823 O O . ARG A 1 106 ? -15.584 -8.673 22.836 1.00 97.50 106 ARG A O 1
ATOM 830 N N . ARG A 1 107 ? -15.510 -7.880 20.734 1.00 96.06 107 ARG A N 1
ATOM 831 C CA . ARG A 1 107 ? -16.754 -7.098 20.808 1.00 96.06 107 ARG A CA 1
ATOM 832 C C . ARG A 1 107 ? -17.921 -7.725 20.049 1.00 96.06 107 ARG A C 1
ATOM 834 O O . ARG A 1 107 ? -19.014 -7.177 20.129 1.00 96.06 107 ARG A O 1
ATOM 841 N N . PHE A 1 108 ? -17.701 -8.823 19.325 1.00 94.50 108 PHE A N 1
ATOM 842 C CA . PHE A 1 108 ? -18.685 -9.450 18.436 1.00 94.50 108 PHE A CA 1
ATOM 843 C C . PHE A 1 108 ? -19.301 -8.453 17.432 1.00 94.50 108 PHE A C 1
ATOM 845 O O . PHE A 1 108 ? -20.515 -8.387 17.252 1.00 94.50 108 PHE A O 1
ATOM 852 N N . GLN A 1 109 ? -18.457 -7.631 16.794 1.00 93.25 109 GLN A N 1
ATOM 853 C CA . GLN A 1 109 ? -18.875 -6.544 15.893 1.00 93.25 109 GLN A CA 1
ATOM 854 C C . GLN A 1 109 ? -18.303 -6.707 14.483 1.00 93.25 109 GLN A C 1
ATOM 856 O O . GLN A 1 109 ? -17.139 -7.059 14.319 1.00 93.25 109 GLN A O 1
ATOM 861 N N . GLN A 1 110 ? -19.099 -6.372 13.466 1.00 93.25 110 GLN A N 1
ATOM 862 C CA . GLN A 1 110 ? -18.644 -6.297 12.073 1.00 93.25 110 GLN A CA 1
ATOM 863 C C . GLN A 1 110 ? -17.635 -5.149 11.890 1.00 93.25 110 GLN A C 1
ATOM 865 O O . GLN A 1 110 ? -17.739 -4.117 12.555 1.00 93.25 110 GLN A O 1
ATOM 870 N N . SER A 1 111 ? -16.684 -5.307 10.964 1.00 91.19 111 SER A N 1
ATOM 871 C CA . SER A 1 111 ? -15.618 -4.325 10.713 1.00 91.19 111 SER A CA 1
ATOM 872 C C . SER A 1 111 ? -15.837 -3.457 9.469 1.00 91.19 111 SER A C 1
ATOM 874 O O . SER A 1 111 ? -14.906 -2.776 9.060 1.00 91.19 111 SER A O 1
ATOM 876 N N . GLY A 1 112 ? -16.995 -3.536 8.802 1.00 92.94 112 GLY A N 1
ATOM 877 C CA . GLY A 1 112 ? -17.273 -2.765 7.577 1.00 92.94 112 GLY A CA 1
ATOM 878 C C . GLY A 1 112 ? -16.302 -3.035 6.417 1.00 92.94 112 GLY A C 1
ATOM 879 O O . GLY A 1 112 ? -16.044 -2.138 5.629 1.00 92.94 112 GLY A O 1
ATOM 880 N N . GLY A 1 113 ? -15.705 -4.231 6.342 1.00 95.81 113 GLY A N 1
ATOM 881 C CA . GLY A 1 113 ? -14.717 -4.582 5.309 1.00 95.81 113 GLY A CA 1
ATOM 882 C C . GLY A 1 113 ? -13.274 -4.148 5.600 1.00 95.81 113 GLY A C 1
ATOM 883 O O . GLY A 1 113 ? -12.361 -4.640 4.949 1.00 95.81 113 GLY A O 1
ATOM 884 N N . TRP A 1 114 ? -13.035 -3.325 6.626 1.00 97.25 114 TRP A N 1
ATOM 885 C CA . TRP A 1 114 ? -11.713 -2.741 6.901 1.00 97.25 114 TRP A CA 1
ATOM 886 C C . TRP A 1 114 ? -10.612 -3.741 7.258 1.00 97.25 114 TRP A C 1
ATOM 888 O O . TRP A 1 114 ? -9.464 -3.519 6.902 1.00 97.25 114 TRP A O 1
ATOM 898 N N . ILE A 1 115 ? -10.935 -4.860 7.918 1.00 97.38 115 ILE A N 1
ATOM 899 C CA . ILE A 1 115 ? -9.935 -5.911 8.174 1.00 97.38 115 ILE A CA 1
ATOM 900 C C . ILE A 1 115 ? -9.401 -6.454 6.848 1.00 97.38 115 ILE A C 1
ATOM 902 O O . ILE A 1 115 ? -8.201 -6.630 6.702 1.00 97.38 115 ILE A O 1
ATOM 906 N N . LYS A 1 116 ? -10.297 -6.707 5.888 1.00 95.88 116 LYS A N 1
ATOM 907 C CA . LYS A 1 116 ? -9.920 -7.226 4.579 1.00 95.88 116 LYS A CA 1
ATOM 908 C C . LYS A 1 116 ? -9.078 -6.198 3.820 1.00 95.88 116 LYS A C 1
ATOM 910 O O . LYS A 1 116 ? -7.981 -6.544 3.420 1.00 95.88 116 LYS A O 1
ATOM 915 N N . ALA A 1 117 ? -9.544 -4.949 3.741 1.00 96.44 117 ALA A N 1
ATOM 916 C CA . ALA A 1 117 ? -8.825 -3.874 3.055 1.00 96.44 117 ALA A CA 1
ATOM 917 C C . ALA A 1 117 ? -7.380 -3.710 3.562 1.00 96.44 117 ALA A C 1
ATOM 919 O O . ALA A 1 117 ? -6.452 -3.700 2.769 1.00 96.44 117 ALA A O 1
ATOM 920 N N . LEU A 1 118 ? -7.177 -3.660 4.884 1.00 97.69 118 LEU A N 1
ATOM 921 C CA . LEU A 1 118 ? -5.843 -3.448 5.460 1.00 97.69 118 LEU A CA 1
ATOM 922 C C . LEU A 1 118 ? -4.918 -4.666 5.327 1.00 97.69 118 LEU A C 1
ATOM 924 O O . LEU A 1 118 ? -3.703 -4.515 5.236 1.00 97.69 118 LEU A O 1
ATOM 928 N N . LEU A 1 119 ? -5.470 -5.883 5.342 1.00 97.62 119 LEU A N 1
ATOM 929 C CA . LEU A 1 119 ? -4.669 -7.086 5.112 1.00 97.62 119 LEU A CA 1
ATOM 930 C C . LEU A 1 119 ? -4.334 -7.276 3.625 1.00 97.62 119 LEU A C 1
ATOM 932 O O . LEU A 1 119 ? -3.249 -7.766 3.331 1.00 97.62 119 LEU A O 1
ATOM 936 N N . GLU A 1 120 ? -5.228 -6.872 2.71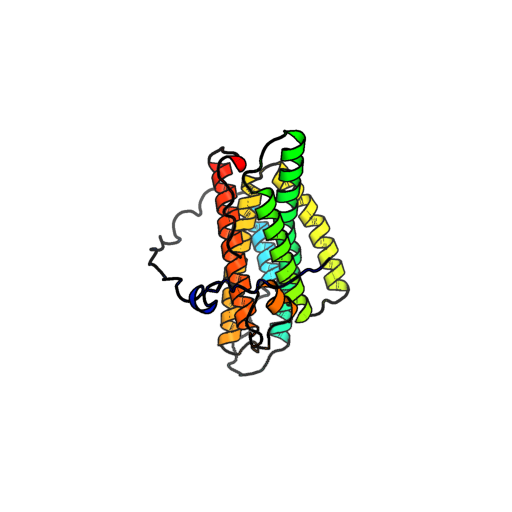7 1.00 96.25 120 GLU A N 1
ATOM 937 C CA . GLU A 1 120 ? -4.963 -6.831 1.272 1.00 96.25 120 GLU A CA 1
ATOM 938 C C . GLU A 1 120 ? -3.905 -5.775 0.932 1.00 96.25 120 GLU A C 1
ATOM 940 O O . GLU A 1 120 ? -2.981 -6.097 0.196 1.00 96.25 120 GLU A O 1
ATOM 945 N N . GLU A 1 121 ? -3.960 -4.584 1.540 1.00 97.12 121 GLU A N 1
ATOM 946 C CA . GLU A 1 121 ? -2.900 -3.563 1.459 1.00 97.12 121 GLU A CA 1
ATOM 947 C C . GLU A 1 121 ? -1.549 -4.152 1.894 1.00 97.12 121 GLU A C 1
ATOM 949 O O . GLU A 1 121 ? -0.603 -4.192 1.116 1.00 97.12 121 GLU A O 1
ATOM 954 N N . ALA A 1 122 ? -1.471 -4.750 3.088 1.00 97.50 122 ALA A N 1
ATOM 955 C CA . ALA A 1 122 ? -0.228 -5.357 3.572 1.00 97.50 122 ALA A CA 1
ATOM 956 C C . ALA A 1 122 ? 0.309 -6.485 2.669 1.00 97.50 122 ALA A C 1
ATOM 958 O O . ALA A 1 122 ? 1.522 -6.691 2.569 1.00 97.50 122 ALA A O 1
ATOM 959 N N . GLU A 1 123 ? -0.579 -7.257 2.038 1.00 96.88 123 GLU A N 1
ATOM 960 C CA . GLU A 1 123 ? -0.180 -8.260 1.055 1.00 96.88 123 GLU A CA 1
ATOM 961 C C . GLU A 1 123 ? 0.305 -7.625 -0.250 1.00 96.88 123 GLU A C 1
ATOM 963 O O . GLU A 1 123 ? 1.299 -8.095 -0.805 1.00 96.88 123 GLU A O 1
ATOM 968 N N . ASN A 1 124 ? -0.359 -6.573 -0.722 1.00 96.81 124 ASN A N 1
ATOM 969 C CA . ASN A 1 124 ? -0.006 -5.863 -1.941 1.00 96.81 124 ASN A CA 1
ATOM 970 C C . ASN A 1 124 ? 1.395 -5.236 -1.836 1.00 96.81 124 ASN A C 1
ATOM 972 O O . ASN A 1 124 ? 2.256 -5.558 -2.654 1.00 96.81 124 ASN A O 1
ATOM 976 N N . GLU A 1 125 ? 1.681 -4.532 -0.742 1.00 96.81 125 GLU A N 1
ATOM 977 C CA . GLU A 1 125 ? 3.015 -4.012 -0.387 1.00 96.81 125 GLU A CA 1
ATOM 978 C C . GLU A 1 125 ? 4.082 -5.126 -0.357 1.00 96.81 125 GLU A C 1
ATOM 980 O O . GLU A 1 125 ? 5.192 -5.034 -0.895 1.00 96.81 125 GLU A O 1
ATOM 985 N N . ARG A 1 126 ? 3.735 -6.291 0.213 1.00 96.38 126 ARG A N 1
ATOM 986 C CA . ARG A 1 126 ? 4.623 -7.465 0.191 1.00 96.38 126 ARG A CA 1
ATOM 987 C C . ARG A 1 126 ? 4.870 -7.958 -1.241 1.00 96.38 126 ARG A C 1
ATOM 989 O O . ARG A 1 126 ? 5.945 -8.493 -1.516 1.00 96.38 126 ARG A O 1
ATOM 996 N N . MET A 1 127 ? 3.911 -7.835 -2.151 1.00 96.19 127 MET A N 1
ATOM 997 C CA . MET A 1 127 ? 4.079 -8.234 -3.551 1.00 96.19 127 MET A CA 1
ATOM 998 C C . MET A 1 127 ? 4.908 -7.230 -4.356 1.00 96.19 127 MET A C 1
ATOM 1000 O O . MET A 1 127 ? 5.680 -7.662 -5.222 1.00 96.19 127 MET A O 1
ATOM 1004 N N . HIS A 1 128 ? 4.865 -5.938 -4.017 1.00 94.88 128 HIS A N 1
ATOM 1005 C CA . HIS A 1 128 ? 5.817 -4.943 -4.528 1.00 94.88 128 HIS A CA 1
ATOM 1006 C C . HIS A 1 128 ? 7.245 -5.347 -4.151 1.00 94.88 128 HIS A C 1
ATOM 1008 O O . HIS A 1 128 ? 8.104 -5.508 -5.025 1.00 94.88 128 HIS A O 1
ATOM 1014 N N . LEU A 1 129 ? 7.471 -5.660 -2.868 1.00 93.00 129 LEU A N 1
ATOM 1015 C CA . LEU A 1 129 ? 8.758 -6.146 -2.361 1.00 93.00 129 LEU A CA 1
ATOM 1016 C C . LEU A 1 129 ? 9.263 -7.373 -3.130 1.00 93.00 129 LEU A C 1
ATOM 1018 O O . LEU A 1 129 ? 10.407 -7.397 -3.588 1.00 93.00 129 LEU A O 1
ATOM 1022 N N . MET A 1 130 ? 8.430 -8.411 -3.260 1.00 92.75 130 MET A N 1
ATOM 1023 C CA . MET A 1 130 ? 8.847 -9.660 -3.908 1.00 92.75 130 MET A CA 1
ATOM 1024 C C . MET A 1 130 ? 9.155 -9.459 -5.395 1.00 92.75 130 MET A C 1
ATOM 1026 O O . MET A 1 130 ? 10.077 -10.086 -5.916 1.00 92.75 130 MET A O 1
ATOM 1030 N N . THR A 1 131 ? 8.452 -8.538 -6.053 1.00 92.31 131 THR A N 1
ATOM 1031 C CA . THR A 1 131 ? 8.740 -8.138 -7.434 1.00 92.31 131 THR A CA 1
ATOM 1032 C C . THR A 1 131 ? 10.110 -7.473 -7.549 1.00 92.31 131 THR A C 1
ATOM 1034 O O . THR A 1 131 ? 10.907 -7.843 -8.413 1.00 92.31 131 THR A O 1
ATOM 1037 N N . MET A 1 132 ? 10.439 -6.552 -6.640 1.00 87.25 132 MET A N 1
ATOM 1038 C CA . MET A 1 132 ? 11.745 -5.882 -6.637 1.00 87.25 132 MET A CA 1
ATOM 1039 C C . MET A 1 132 ? 12.897 -6.839 -6.302 1.00 87.25 132 MET A C 1
ATOM 1041 O O . MET A 1 132 ? 13.985 -6.704 -6.860 1.00 87.25 132 MET A O 1
ATOM 1045 N N . VAL A 1 133 ? 12.668 -7.850 -5.457 1.00 88.06 133 VAL A N 1
ATOM 1046 C CA . VAL A 1 133 ? 13.670 -8.880 -5.118 1.00 88.06 133 VAL A CA 1
ATOM 1047 C C . VAL A 1 133 ? 14.024 -9.780 -6.310 1.00 88.06 133 VAL A C 1
ATOM 1049 O O . VAL A 1 133 ? 15.123 -10.341 -6.354 1.00 88.06 133 VAL A O 1
ATOM 1052 N N . GLU A 1 134 ? 13.138 -9.938 -7.295 1.00 88.62 134 GLU A N 1
ATOM 1053 C CA . GLU A 1 134 ? 13.473 -10.629 -8.549 1.00 88.62 134 GLU A CA 1
ATOM 1054 C C . GLU A 1 134 ? 14.417 -9.805 -9.434 1.00 88.62 134 GLU A C 1
ATOM 1056 O O . GLU A 1 134 ? 15.244 -10.377 -10.141 1.00 88.62 134 GLU A O 1
ATOM 1061 N N . LEU A 1 135 ? 14.372 -8.475 -9.325 1.00 84.56 135 LEU A N 1
ATOM 1062 C CA . LEU A 1 135 ? 15.261 -7.565 -10.051 1.00 84.56 135 LEU A CA 1
ATOM 1063 C C . LEU A 1 135 ? 16.588 -7.334 -9.313 1.00 84.56 135 LEU A C 1
ATOM 1065 O O . LEU A 1 135 ? 17.647 -7.249 -9.936 1.00 84.56 135 LEU A O 1
ATOM 1069 N N . VAL A 1 136 ? 16.548 -7.225 -7.981 1.00 84.12 136 VAL A N 1
ATOM 1070 C CA . VAL A 1 136 ? 17.702 -6.880 -7.143 1.00 84.12 136 VAL A CA 1
ATOM 1071 C C . VAL A 1 136 ? 17.751 -7.781 -5.911 1.00 84.12 136 VAL A C 1
ATOM 1073 O O . VAL A 1 136 ? 16.937 -7.669 -4.998 1.00 84.12 136 VAL A O 1
ATOM 1076 N N . LYS A 1 137 ? 18.752 -8.667 -5.847 1.00 84.38 137 LYS A N 1
ATOM 1077 C CA . LYS A 1 137 ? 18.925 -9.574 -4.704 1.00 84.38 137 LYS A CA 1
ATOM 1078 C C . LYS A 1 137 ? 19.588 -8.851 -3.515 1.00 84.38 137 LYS A C 1
ATOM 1080 O O . LYS A 1 137 ? 20.662 -8.270 -3.701 1.00 84.38 137 LYS A O 1
ATOM 1085 N N . PRO A 1 138 ? 19.002 -8.912 -2.301 1.00 84.06 138 PRO A N 1
ATOM 1086 C CA . PRO A 1 138 ? 19.574 -8.281 -1.118 1.00 84.06 138 PRO A CA 1
ATOM 1087 C C . PRO A 1 138 ? 20.819 -9.009 -0.613 1.00 84.06 138 PRO A C 1
ATOM 1089 O O . PRO A 1 138 ? 20.869 -10.242 -0.558 1.00 84.06 138 PRO A O 1
ATOM 1092 N N . ASN A 1 139 ? 21.779 -8.237 -0.117 1.00 88.19 139 ASN A N 1
ATOM 1093 C CA . ASN A 1 139 ? 22.912 -8.757 0.640 1.00 88.19 139 ASN A CA 1
ATOM 1094 C C . ASN A 1 139 ? 22.522 -9.082 2.094 1.00 88.19 139 ASN A C 1
ATOM 1096 O O . ASN A 1 139 ? 21.521 -8.603 2.625 1.00 88.19 139 ASN A O 1
ATOM 1100 N N . TRP A 1 140 ? 23.340 -9.876 2.790 1.00 90.75 140 TRP A N 1
ATOM 1101 C CA . TRP A 1 140 ? 23.046 -10.297 4.168 1.00 90.75 140 TRP A CA 1
ATOM 1102 C C . TRP A 1 140 ? 22.906 -9.120 5.152 1.00 90.75 140 TRP A C 1
ATOM 1104 O O . TRP A 1 140 ? 22.057 -9.167 6.041 1.00 90.75 140 TRP A O 1
ATOM 1114 N N . TYR A 1 141 ? 23.692 -8.051 4.978 1.00 86.81 141 TYR A N 1
ATOM 1115 C CA . TYR A 1 141 ? 23.643 -6.873 5.847 1.00 86.81 141 TYR A CA 1
ATOM 1116 C C . TYR A 1 141 ? 22.378 -6.031 5.605 1.00 86.81 141 TYR A C 1
ATOM 1118 O O . TYR A 1 141 ? 21.835 -5.468 6.551 1.00 86.81 141 TYR A O 1
ATOM 1126 N N . GLU A 1 142 ? 21.853 -6.002 4.373 1.00 86.62 142 GLU A N 1
ATOM 1127 C CA . GLU A 1 142 ? 20.560 -5.374 4.051 1.00 86.62 142 GLU A CA 1
ATOM 1128 C C . GLU A 1 142 ? 19.421 -6.136 4.735 1.00 86.62 142 GLU A C 1
ATOM 1130 O O . GLU A 1 142 ? 18.551 -5.532 5.351 1.00 86.62 142 GLU A O 1
ATOM 1135 N N . ARG A 1 143 ? 19.478 -7.473 4.744 1.00 88.94 143 ARG A N 1
ATOM 1136 C CA . ARG A 1 143 ? 18.495 -8.310 5.456 1.00 88.94 143 ARG A CA 1
ATOM 1137 C C . ARG A 1 143 ? 18.543 -8.093 6.972 1.00 88.94 143 ARG A C 1
ATOM 1139 O O . ARG A 1 143 ? 17.495 -8.015 7.609 1.00 88.94 143 ARG A O 1
ATOM 1146 N N . ALA A 1 144 ? 19.739 -7.965 7.551 1.00 89.31 144 ALA A N 1
ATOM 1147 C CA . ALA A 1 144 ? 19.900 -7.637 8.970 1.00 89.31 144 ALA A CA 1
ATOM 1148 C C . ALA A 1 144 ? 19.351 -6.236 9.305 1.00 89.31 144 ALA A C 1
ATOM 1150 O O . ALA A 1 144 ? 18.725 -6.043 10.353 1.00 89.31 144 ALA A O 1
ATOM 1151 N N . LEU A 1 145 ? 19.535 -5.270 8.398 1.00 87.50 145 LEU A N 1
ATOM 1152 C CA . LEU A 1 145 ? 18.964 -3.932 8.527 1.00 87.50 145 LEU A CA 1
ATOM 1153 C C . LEU A 1 145 ? 17.432 -3.971 8.484 1.00 87.50 145 LEU A C 1
ATOM 1155 O O . LEU A 1 145 ? 16.806 -3.385 9.363 1.00 87.50 145 LEU A O 1
ATOM 1159 N N . VAL A 1 146 ? 16.835 -4.703 7.535 1.00 89.44 146 VAL A N 1
ATOM 1160 C CA . VAL A 1 146 ? 15.375 -4.905 7.454 1.00 89.44 146 VAL A CA 1
ATOM 1161 C C . VAL A 1 146 ? 14.831 -5.459 8.767 1.00 89.44 146 VAL A C 1
ATOM 1163 O O . VAL A 1 146 ? 13.904 -4.879 9.325 1.00 89.44 146 VAL A O 1
ATOM 1166 N N . LEU A 1 147 ? 15.444 -6.515 9.316 1.00 91.44 147 LEU A N 1
ATOM 1167 C CA . LEU A 1 147 ? 15.018 -7.105 10.590 1.00 91.44 147 LEU A CA 1
ATOM 1168 C C . LEU A 1 147 ? 15.014 -6.073 11.729 1.00 91.44 147 LEU A C 1
ATOM 1170 O O . LEU A 1 147 ? 14.076 -6.009 12.523 1.00 91.44 147 LEU A O 1
ATOM 1174 N N . THR A 1 148 ? 16.060 -5.248 11.794 1.00 91.00 148 THR A N 1
ATOM 1175 C CA . THR A 1 148 ? 16.206 -4.217 12.829 1.00 91.00 148 THR A CA 1
ATOM 1176 C C . THR A 1 148 ? 15.156 -3.117 12.666 1.00 91.00 148 THR A C 1
ATOM 1178 O O . THR A 1 148 ? 14.478 -2.759 13.631 1.00 91.00 148 THR A O 1
ATOM 1181 N N . VAL A 1 149 ? 14.984 -2.601 11.445 1.00 90.31 149 VAL A N 1
ATOM 1182 C CA . VAL A 1 149 ? 14.020 -1.537 11.136 1.00 90.31 149 VAL A CA 1
ATOM 1183 C C . VAL A 1 149 ? 12.593 -2.019 11.377 1.00 90.31 149 VAL A C 1
ATOM 1185 O O . VAL A 1 149 ? 11.844 -1.326 12.059 1.00 90.31 149 VAL A O 1
ATOM 1188 N N . GLN A 1 150 ? 12.232 -3.217 10.909 1.00 91.31 150 GLN A N 1
ATOM 1189 C CA . GLN A 1 150 ? 10.915 -3.805 11.156 1.00 91.31 150 GLN A CA 1
ATOM 1190 C C . GLN A 1 150 ? 10.662 -4.007 12.649 1.00 91.31 150 GLN A C 1
ATOM 1192 O O . GLN A 1 150 ? 9.590 -3.648 13.128 1.00 91.31 150 GLN A O 1
ATOM 1197 N N . GLY A 1 151 ? 11.646 -4.508 13.403 1.00 91.00 151 GLY A N 1
ATOM 1198 C CA . GLY A 1 151 ? 11.522 -4.682 14.850 1.00 91.00 151 GLY A CA 1
ATOM 1199 C C . GLY A 1 151 ? 11.186 -3.375 15.573 1.00 91.00 151 GLY A C 1
ATOM 1200 O O . GLY A 1 151 ? 10.274 -3.340 16.399 1.00 91.00 151 GLY A O 1
ATOM 1201 N N . VAL A 1 152 ? 11.867 -2.277 15.239 1.00 94.50 152 VAL A N 1
ATOM 1202 C CA . VAL A 1 152 ? 11.590 -0.961 15.840 1.00 94.50 152 VAL A CA 1
ATOM 1203 C C . VAL A 1 152 ? 10.264 -0.387 15.336 1.00 94.50 152 VAL A C 1
ATOM 1205 O O . VAL A 1 152 ? 9.428 0.033 16.140 1.00 94.50 152 VAL A O 1
ATOM 1208 N N . PHE A 1 153 ? 10.055 -0.381 14.019 1.00 94.06 153 PHE A N 1
ATOM 1209 C CA . PHE A 1 153 ? 8.900 0.251 13.388 1.00 94.06 153 PHE A CA 1
ATOM 1210 C C . PHE A 1 153 ? 7.589 -0.445 13.753 1.00 94.06 153 PHE A C 1
ATOM 1212 O O . PHE A 1 153 ? 6.642 0.237 14.130 1.00 94.06 153 PHE A O 1
ATOM 1219 N N . PHE A 1 154 ? 7.547 -1.782 13.741 1.00 96.69 154 PHE A N 1
ATOM 1220 C CA . PHE A 1 154 ? 6.372 -2.557 14.147 1.00 96.69 154 PHE A CA 1
ATOM 1221 C C . PHE A 1 154 ? 5.913 -2.178 15.554 1.00 96.69 154 PHE A C 1
ATOM 1223 O O . PHE A 1 154 ? 4.748 -1.846 15.754 1.00 96.69 154 PHE A O 1
ATOM 1230 N N . ASN A 1 155 ? 6.828 -2.175 16.530 1.00 96.81 155 ASN A N 1
ATOM 1231 C CA . ASN A 1 155 ? 6.484 -1.869 17.918 1.00 96.81 155 ASN A CA 1
ATOM 1232 C C . ASN A 1 155 ? 6.026 -0.411 18.084 1.00 96.81 155 ASN A C 1
ATOM 1234 O O . ASN A 1 155 ? 5.025 -0.150 18.752 1.00 96.81 155 ASN A O 1
ATOM 1238 N N . ALA A 1 156 ? 6.720 0.539 17.449 1.00 96.56 156 ALA A N 1
ATOM 1239 C CA . ALA A 1 156 ? 6.343 1.949 17.495 1.00 96.56 156 ALA A CA 1
ATOM 1240 C C . ALA A 1 156 ? 4.973 2.200 16.840 1.00 96.56 156 ALA A C 1
ATOM 1242 O O . ALA A 1 156 ? 4.123 2.873 17.426 1.00 96.56 156 ALA A O 1
ATOM 1243 N N . PHE A 1 157 ? 4.738 1.626 15.658 1.00 96.75 157 PHE A N 1
ATOM 1244 C CA . PHE A 1 157 ? 3.487 1.775 14.919 1.00 96.75 157 PHE A CA 1
ATOM 1245 C C . PHE A 1 157 ? 2.322 1.065 15.620 1.00 96.75 157 PHE A C 1
ATOM 1247 O O . PHE A 1 157 ? 1.227 1.613 15.688 1.00 96.75 157 PHE A O 1
ATOM 1254 N N . PHE A 1 158 ? 2.554 -0.102 16.227 1.00 98.25 158 PHE A N 1
ATOM 1255 C CA . PHE A 1 158 ? 1.567 -0.805 17.050 1.00 98.25 158 PHE A CA 1
ATOM 1256 C C . PHE A 1 158 ? 1.076 0.056 18.220 1.00 98.25 158 PHE A C 1
ATOM 1258 O O . PHE A 1 158 ? -0.131 0.228 18.403 1.00 98.25 158 PHE A O 1
ATOM 1265 N N . VAL A 1 159 ? 2.000 0.651 18.983 1.00 98.25 159 VAL A N 1
ATOM 1266 C CA . VAL A 1 159 ? 1.652 1.560 20.087 1.00 98.25 159 VAL A CA 1
ATOM 1267 C C . VAL A 1 159 ? 0.929 2.802 19.563 1.00 98.25 159 VAL A C 1
ATOM 1269 O O . VAL A 1 159 ? -0.099 3.194 20.117 1.00 98.25 159 VAL A O 1
ATOM 1272 N N . LEU A 1 160 ? 1.416 3.392 18.468 1.00 97.81 160 LEU A N 1
ATOM 1273 C CA . LEU A 1 160 ? 0.776 4.534 17.820 1.00 97.81 160 LEU A CA 1
ATOM 1274 C C . LEU A 1 160 ? -0.667 4.221 17.406 1.00 97.81 160 LEU A C 1
ATOM 1276 O O . LEU A 1 160 ? -1.554 5.022 17.689 1.00 97.81 160 LEU A O 1
ATOM 1280 N N . TYR A 1 161 ? -0.914 3.071 16.778 1.00 97.88 161 TYR A N 1
ATOM 1281 C CA . TYR A 1 161 ? -2.242 2.678 16.313 1.00 97.88 161 TYR A CA 1
ATOM 1282 C C . TYR A 1 161 ? -3.208 2.468 17.485 1.00 97.88 161 TYR A C 1
ATOM 1284 O O . TYR A 1 161 ? -4.369 2.856 17.400 1.00 97.88 161 TYR A O 1
ATOM 1292 N N . ILE A 1 162 ? -2.741 1.920 18.614 1.00 97.56 162 ILE A N 1
ATOM 1293 C CA . ILE A 1 162 ? -3.556 1.806 19.836 1.00 97.56 162 ILE A CA 1
ATOM 1294 C C . ILE A 1 162 ? -3.936 3.189 20.383 1.00 97.56 162 ILE A C 1
ATOM 1296 O O . ILE A 1 162 ? -5.081 3.391 20.786 1.00 97.56 162 ILE A O 1
ATOM 1300 N N . ILE A 1 163 ? -2.988 4.131 20.408 1.00 97.69 163 ILE A N 1
ATOM 1301 C CA . ILE A 1 163 ? -3.202 5.475 20.963 1.00 97.69 163 ILE A CA 1
ATOM 1302 C C . ILE A 1 163 ? -4.066 6.332 20.029 1.00 97.69 163 ILE A C 1
ATOM 1304 O O . ILE A 1 163 ? -4.952 7.054 20.486 1.00 97.69 163 ILE A O 1
ATOM 1308 N N . SER A 1 164 ? -3.798 6.290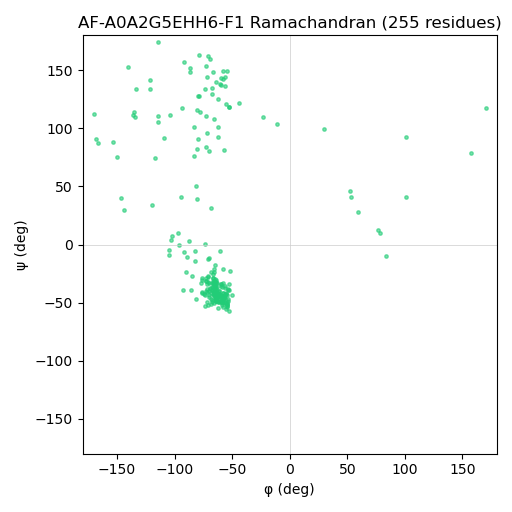 18.725 1.00 97.50 164 SER A N 1
ATOM 1309 C CA . SER A 1 164 ? -4.437 7.145 17.727 1.00 97.50 164 SER A CA 1
ATOM 1310 C C . SER A 1 164 ? -4.452 6.482 16.342 1.00 97.50 164 SER A C 1
ATOM 1312 O O . SER A 1 164 ? -3.577 6.757 15.514 1.00 97.50 164 SER A O 1
ATOM 1314 N N . PRO A 1 165 ? -5.493 5.682 16.035 1.00 96.56 165 PRO A N 1
ATOM 1315 C CA . PRO A 1 165 ? -5.713 5.140 14.691 1.00 96.56 165 PRO A CA 1
ATOM 1316 C C . PRO A 1 165 ? -5.789 6.242 13.627 1.00 96.56 165 PRO A C 1
ATOM 1318 O O . PRO A 1 165 ? -5.262 6.091 12.531 1.00 96.56 165 PRO A O 1
ATOM 1321 N N . LYS A 1 166 ? -6.375 7.396 13.982 1.00 97.38 166 LYS A N 1
ATOM 1322 C CA . LYS A 1 166 ? -6.433 8.592 13.129 1.00 97.38 166 LYS A CA 1
ATOM 1323 C C . LYS A 1 166 ? -5.046 9.019 12.651 1.00 97.38 166 LYS A C 1
ATOM 1325 O O . LYS A 1 166 ? -4.831 9.227 11.464 1.00 97.38 166 LYS A O 1
ATOM 1330 N N . LEU A 1 167 ? -4.113 9.183 13.594 1.00 97.56 167 LEU A N 1
ATOM 1331 C CA . LEU A 1 167 ? -2.760 9.626 13.271 1.00 97.56 167 LEU A CA 1
ATOM 1332 C C . LEU A 1 167 ? -1.996 8.540 12.513 1.00 97.56 167 LEU A C 1
ATOM 1334 O O . LEU A 1 167 ? -1.276 8.871 11.579 1.00 97.56 167 LEU A O 1
ATOM 1338 N N . ALA A 1 168 ? -2.179 7.271 12.885 1.00 97.81 168 ALA A N 1
ATOM 1339 C CA . ALA A 1 168 ? -1.564 6.147 12.190 1.00 97.81 168 ALA A CA 1
ATOM 1340 C C . ALA A 1 168 ? -1.959 6.125 10.704 1.00 97.81 168 ALA A C 1
ATOM 1342 O O . ALA A 1 168 ? -1.081 6.198 9.851 1.00 97.81 168 ALA A O 1
ATOM 1343 N N . HIS A 1 169 ? -3.261 6.147 10.400 1.00 98.06 169 HIS A N 1
ATOM 1344 C CA . HIS A 1 169 ? -3.760 6.186 9.024 1.00 98.06 169 HIS A CA 1
ATOM 1345 C C . HIS A 1 169 ? -3.308 7.441 8.270 1.00 98.06 169 HIS A C 1
ATOM 1347 O O . HIS A 1 169 ? -2.896 7.351 7.120 1.00 98.06 169 HIS A O 1
ATOM 1353 N N . ARG A 1 170 ? -3.295 8.618 8.911 1.00 97.88 170 ARG A N 1
ATOM 1354 C CA . ARG A 1 170 ? -2.816 9.835 8.241 1.00 97.88 170 ARG A CA 1
ATOM 1355 C C . ARG A 1 170 ? -1.328 9.776 7.890 1.00 97.88 170 ARG A C 1
ATOM 1357 O O . ARG A 1 170 ? -0.933 10.307 6.859 1.00 97.88 170 ARG A O 1
ATOM 1364 N N . ILE A 1 171 ? -0.506 9.172 8.750 1.00 96.06 171 ILE A N 1
ATOM 1365 C CA . ILE A 1 171 ? 0.924 8.984 8.472 1.00 96.06 171 ILE A CA 1
ATOM 1366 C C . ILE A 1 171 ? 1.110 8.062 7.269 1.00 96.06 171 ILE A C 1
ATOM 1368 O O . ILE A 1 171 ? 1.905 8.403 6.402 1.00 96.06 171 ILE A O 1
ATOM 1372 N N . VAL A 1 172 ? 0.363 6.956 7.197 1.00 97.44 172 VAL A N 1
ATOM 1373 C CA . VAL A 1 172 ? 0.391 6.048 6.038 1.00 97.44 172 VAL A CA 1
ATOM 1374 C C . VAL A 1 172 ? -0.029 6.788 4.771 1.00 97.44 172 VAL A C 1
ATOM 1376 O O . VAL A 1 172 ? 0.740 6.826 3.826 1.00 97.44 172 VAL A O 1
ATOM 1379 N N . GLY A 1 173 ? -1.147 7.522 4.790 1.00 96.56 173 GLY A N 1
ATOM 1380 C CA . GLY A 1 173 ? -1.586 8.303 3.626 1.00 96.56 173 GLY A CA 1
ATOM 1381 C C . GLY A 1 173 ? -0.515 9.261 3.078 1.00 96.56 173 GLY A C 1
ATOM 1382 O O . GLY A 1 173 ? -0.362 9.381 1.869 1.00 96.56 173 GLY A O 1
ATOM 1383 N N . TYR A 1 174 ? 0.279 9.904 3.944 1.00 96.19 174 TYR A N 1
ATOM 1384 C CA . TYR A 1 174 ? 1.406 10.734 3.495 1.00 96.19 174 TYR A CA 1
ATOM 1385 C C . TYR A 1 174 ? 2.637 9.937 3.040 1.00 96.19 174 TYR A C 1
ATOM 1387 O O . TYR A 1 174 ? 3.393 10.435 2.210 1.00 96.19 174 TYR A O 1
ATOM 1395 N N . LEU A 1 175 ? 2.868 8.733 3.572 1.00 92.25 175 LEU A N 1
ATOM 1396 C CA . LEU A 1 175 ? 3.901 7.838 3.042 1.00 92.25 175 LEU A CA 1
ATOM 1397 C C . LEU A 1 175 ? 3.563 7.447 1.600 1.00 92.25 175 LEU A C 1
ATOM 1399 O O . LEU A 1 175 ? 4.430 7.566 0.735 1.00 92.25 175 LEU A O 1
ATOM 1403 N N . GLU A 1 176 ? 2.295 7.145 1.327 1.00 95.44 176 GLU A N 1
ATOM 1404 C CA . GLU A 1 176 ? 1.868 6.749 -0.016 1.00 95.44 176 GLU A CA 1
ATOM 1405 C C . GLU A 1 176 ? 1.840 7.917 -1.009 1.00 95.44 176 GLU A C 1
ATOM 1407 O O . GLU A 1 176 ? 2.098 7.738 -2.197 1.00 95.44 176 GLU A O 1
ATOM 1412 N N . GLU A 1 177 ? 1.616 9.156 -0.553 1.00 93.44 177 GLU A N 1
ATOM 1413 C CA . GLU A 1 177 ? 1.839 10.342 -1.396 1.00 93.44 177 GLU A CA 1
ATOM 1414 C C . GLU A 1 177 ? 3.281 10.413 -1.917 1.00 93.44 177 GLU A C 1
ATOM 1416 O O . GLU A 1 177 ? 3.509 10.649 -3.110 1.00 93.44 177 GLU A O 1
ATOM 1421 N N . GLU A 1 178 ? 4.254 10.168 -1.039 1.00 92.00 178 GLU A N 1
ATOM 1422 C CA . GLU A 1 178 ? 5.664 10.131 -1.420 1.00 92.00 178 GLU A CA 1
ATOM 1423 C C . GLU A 1 178 ? 6.008 8.894 -2.262 1.00 92.00 178 GLU A C 1
ATOM 1425 O O . GLU A 1 178 ? 6.872 8.984 -3.143 1.00 92.00 178 GLU A O 1
ATOM 1430 N N . ALA A 1 179 ? 5.342 7.757 -2.037 1.00 92.38 179 ALA A N 1
ATOM 1431 C CA . ALA A 1 179 ? 5.493 6.556 -2.857 1.00 92.38 179 ALA A CA 1
ATOM 1432 C C . ALA A 1 179 ? 5.022 6.818 -4.297 1.00 92.38 179 ALA A C 1
ATOM 1434 O O . ALA A 1 179 ? 5.785 6.626 -5.250 1.00 92.38 179 ALA A O 1
ATOM 1435 N N . VAL A 1 180 ? 3.829 7.400 -4.470 1.00 94.81 180 VAL A N 1
ATOM 1436 C CA . VAL A 1 180 ? 3.296 7.816 -5.780 1.00 94.81 180 VAL A CA 1
ATOM 1437 C C . VAL A 1 180 ? 4.248 8.781 -6.490 1.00 94.81 180 VAL A C 1
ATOM 1439 O O . VAL A 1 180 ? 4.488 8.647 -7.699 1.00 94.81 180 VAL A O 1
ATOM 1442 N N . HIS A 1 181 ? 4.810 9.749 -5.759 1.00 90.88 181 HIS A N 1
ATOM 1443 C CA . HIS A 1 181 ? 5.810 10.664 -6.308 1.00 90.88 181 HIS A CA 1
ATOM 1444 C C . HIS A 1 181 ? 7.075 9.912 -6.754 1.00 90.88 181 HIS A C 1
ATOM 1446 O O . HIS A 1 181 ? 7.512 10.066 -7.897 1.00 90.88 181 HIS A O 1
ATOM 1452 N N . SER A 1 182 ? 7.620 9.047 -5.897 1.00 89.38 182 SER A N 1
ATOM 1453 C CA . SER A 1 182 ? 8.841 8.274 -6.163 1.0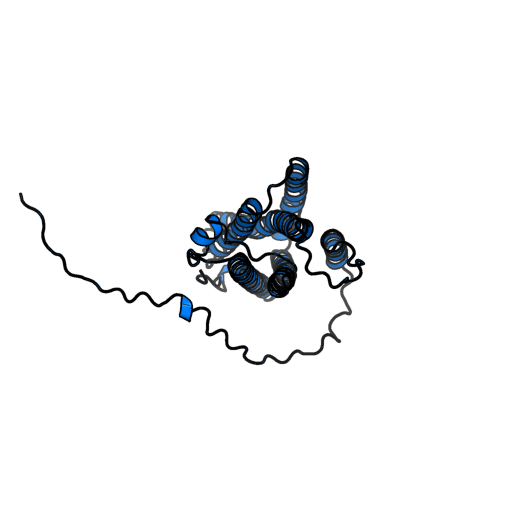0 89.38 182 SER A CA 1
ATOM 1454 C C . SER A 1 182 ? 8.691 7.354 -7.379 1.00 89.38 182 SER A C 1
ATOM 1456 O O . SER A 1 182 ? 9.566 7.323 -8.245 1.00 89.38 182 SER A O 1
ATOM 1458 N N . TYR A 1 183 ? 7.561 6.657 -7.512 1.00 92.88 183 TYR A N 1
ATOM 1459 C CA . TYR A 1 183 ? 7.290 5.819 -8.681 1.00 92.88 183 TYR A CA 1
ATOM 1460 C C . TYR A 1 183 ? 7.022 6.631 -9.952 1.00 92.88 183 TYR A C 1
ATOM 1462 O O . TYR A 1 183 ? 7.314 6.172 -11.056 1.00 92.88 183 TYR A O 1
ATOM 1470 N N . THR A 1 184 ? 6.529 7.865 -9.829 1.00 94.19 184 THR A N 1
ATOM 1471 C CA . THR A 1 184 ? 6.434 8.787 -10.971 1.00 94.19 184 THR A CA 1
ATOM 1472 C C . THR A 1 184 ? 7.814 9.228 -11.460 1.00 94.19 184 THR A C 1
ATOM 1474 O O . THR A 1 184 ? 8.040 9.257 -12.671 1.00 94.19 184 THR A O 1
ATOM 1477 N N . GLU A 1 185 ? 8.750 9.524 -10.551 1.00 90.19 185 GLU A N 1
ATOM 1478 C CA . GLU A 1 185 ? 10.151 9.776 -10.918 1.00 90.19 185 GLU A CA 1
ATOM 1479 C C . GLU A 1 185 ? 10.779 8.535 -11.573 1.00 90.19 185 GLU A C 1
ATOM 1481 O O . GLU A 1 185 ? 11.410 8.653 -12.622 1.00 90.19 185 GLU A O 1
ATOM 1486 N N . TYR A 1 186 ? 10.524 7.341 -11.030 1.00 89.31 186 TYR A N 1
ATOM 1487 C CA . TYR A 1 186 ? 11.027 6.093 -11.603 1.00 89.31 186 TYR A CA 1
ATOM 1488 C C . TYR A 1 186 ? 10.507 5.863 -13.038 1.00 89.31 186 TYR A C 1
ATOM 1490 O O . TYR A 1 186 ? 11.288 5.575 -13.945 1.00 89.31 186 TYR A O 1
ATOM 1498 N N . LEU A 1 187 ? 9.211 6.072 -13.297 1.00 93.25 187 LEU A N 1
ATOM 1499 C CA . LEU A 1 187 ? 8.660 5.978 -14.657 1.00 93.25 187 LEU A CA 1
ATOM 1500 C C . LEU A 1 187 ? 9.348 6.935 -15.630 1.00 93.25 187 LEU A C 1
ATOM 1502 O O . LEU A 1 187 ? 9.666 6.544 -16.752 1.00 93.25 187 LEU A O 1
ATOM 1506 N N . LYS A 1 188 ? 9.618 8.167 -15.195 1.00 93.44 188 LYS A N 1
ATOM 1507 C CA . LYS A 1 188 ? 10.315 9.160 -16.015 1.00 93.44 188 LYS A CA 1
ATOM 1508 C C . LYS A 1 188 ? 11.745 8.722 -16.350 1.00 93.44 188 LYS A C 1
ATOM 1510 O O . LYS A 1 188 ? 12.188 8.903 -17.486 1.00 93.44 188 LYS A O 1
ATOM 1515 N N . ASP A 1 189 ? 12.459 8.126 -15.401 1.00 90.75 189 ASP A N 1
ATOM 1516 C CA . ASP A 1 189 ? 13.814 7.611 -15.630 1.00 90.75 189 ASP A CA 1
ATOM 1517 C C . ASP A 1 189 ? 13.818 6.425 -16.614 1.00 90.75 189 ASP A C 1
ATOM 1519 O O . ASP A 1 189 ? 14.733 6.305 -17.431 1.00 90.75 189 ASP A O 1
ATOM 1523 N N . ILE A 1 190 ? 12.772 5.591 -16.615 1.00 92.25 190 ILE A N 1
ATOM 1524 C CA . ILE A 1 190 ? 12.593 4.534 -17.625 1.00 92.25 190 ILE A CA 1
ATOM 1525 C C . ILE A 1 190 ? 12.295 5.144 -19.005 1.00 92.25 190 ILE A C 1
ATOM 1527 O O . ILE A 1 190 ? 12.906 4.767 -20.004 1.00 92.25 190 ILE A O 1
ATOM 1531 N N . GLU A 1 191 ? 11.378 6.111 -19.083 1.00 93.06 191 GLU A N 1
ATOM 1532 C CA . GLU A 1 191 ? 10.959 6.734 -20.349 1.00 93.06 191 GLU A CA 1
ATOM 1533 C C . GLU A 1 191 ? 12.062 7.559 -21.020 1.00 93.06 191 GLU A C 1
ATOM 1535 O O . GLU A 1 191 ? 12.119 7.639 -22.246 1.00 93.06 191 GLU A O 1
ATOM 1540 N N . THR A 1 192 ? 12.952 8.154 -20.228 1.00 93.88 192 THR A N 1
ATOM 1541 C CA . THR A 1 192 ? 14.125 8.888 -20.729 1.00 93.88 192 THR A CA 1
ATOM 1542 C C . THR A 1 192 ? 15.303 7.975 -21.077 1.00 93.88 192 THR A C 1
ATOM 1544 O O . THR A 1 192 ? 16.294 8.450 -21.630 1.00 93.88 192 THR A O 1
ATOM 1547 N N . GLY A 1 193 ? 15.202 6.672 -20.786 1.00 90.50 193 GLY A N 1
ATOM 1548 C CA . GLY A 1 193 ? 16.254 5.686 -21.033 1.00 90.50 193 GLY A CA 1
ATOM 1549 C C . GLY A 1 193 ? 17.390 5.699 -20.006 1.00 90.50 193 GLY A C 1
ATOM 1550 O O . GLY A 1 193 ? 18.398 5.027 -20.216 1.00 90.50 193 GLY A O 1
ATOM 1551 N N . ALA A 1 194 ? 17.249 6.433 -18.896 1.00 88.75 194 ALA A N 1
ATOM 1552 C CA . ALA A 1 194 ? 18.200 6.386 -17.784 1.00 88.75 194 ALA A CA 1
ATOM 1553 C C . ALA A 1 194 ? 18.183 5.017 -17.076 1.00 88.75 194 ALA A C 1
ATOM 1555 O O . ALA A 1 194 ? 19.203 4.578 -16.536 1.00 88.75 194 ALA A O 1
ATOM 1556 N N . ILE A 1 195 ? 17.034 4.331 -17.103 1.00 88.19 195 ILE A N 1
ATOM 1557 C CA . ILE A 1 195 ? 16.869 2.950 -16.646 1.00 88.19 195 ILE A CA 1
ATOM 1558 C C . ILE A 1 195 ? 16.353 2.092 -17.802 1.00 88.19 195 ILE A C 1
ATOM 1560 O O . ILE A 1 195 ? 15.418 2.463 -18.507 1.00 88.19 195 ILE A O 1
ATOM 1564 N N . GLU A 1 196 ? 16.969 0.927 -17.989 1.00 90.12 196 GLU A N 1
ATOM 1565 C CA . GLU A 1 196 ? 16.579 -0.024 -19.024 1.00 90.12 196 GLU A CA 1
ATOM 1566 C C . GLU A 1 196 ? 15.192 -0.623 -18.739 1.00 90.12 196 GLU A C 1
ATOM 1568 O O . GLU A 1 196 ? 14.923 -1.129 -17.647 1.00 90.12 196 GLU A O 1
ATOM 1573 N N . ASN A 1 197 ? 14.313 -0.598 -19.742 1.00 93.94 197 ASN A N 1
ATOM 1574 C CA . ASN A 1 197 ? 12.975 -1.179 -19.659 1.00 93.94 197 ASN A CA 1
ATOM 1575 C C . ASN A 1 197 ? 13.012 -2.693 -19.935 1.00 93.94 197 ASN A C 1
ATOM 1577 O O . ASN A 1 197 ? 12.668 -3.146 -21.027 1.00 93.94 197 ASN A O 1
ATOM 1581 N N . VAL A 1 198 ? 13.469 -3.465 -18.949 1.00 93.69 198 VAL A N 1
ATOM 1582 C CA . VAL A 1 198 ? 13.587 -4.932 -19.032 1.00 93.69 198 VAL A CA 1
ATOM 1583 C C . VAL A 1 198 ? 12.214 -5.632 -19.017 1.00 93.69 198 VAL A C 1
ATOM 1585 O O . VAL A 1 198 ? 11.227 -5.022 -18.598 1.00 93.69 198 VAL A O 1
ATOM 1588 N N . PRO A 1 199 ? 12.115 -6.909 -19.440 1.00 96.25 199 PRO A N 1
ATOM 1589 C CA . PRO A 1 199 ? 10.890 -7.698 -19.286 1.00 96.25 199 PRO A CA 1
ATOM 1590 C C . PRO A 1 199 ? 10.418 -7.779 -17.827 1.00 96.25 199 PRO A C 1
ATOM 1592 O O . PRO A 1 199 ? 11.235 -7.853 -16.905 1.00 96.25 199 PRO A O 1
ATOM 1595 N N . ALA A 1 200 ? 9.100 -7.783 -17.617 1.00 96.19 200 ALA A N 1
ATOM 1596 C CA . ALA A 1 200 ? 8.506 -7.877 -16.289 1.00 96.19 200 ALA A CA 1
ATOM 1597 C C . ALA A 1 200 ? 8.829 -9.229 -15.615 1.00 96.19 200 ALA A C 1
ATOM 1599 O O . ALA A 1 200 ? 8.772 -10.276 -16.269 1.00 96.19 200 ALA A O 1
ATOM 1600 N N . PRO A 1 201 ? 9.122 -9.250 -14.300 1.00 95.00 201 PRO A N 1
ATOM 1601 C CA . PRO A 1 201 ? 9.251 -10.495 -13.551 1.00 95.00 201 PRO A CA 1
ATOM 1602 C C . PRO A 1 201 ? 7.970 -11.338 -13.611 1.00 95.00 201 PRO A C 1
ATOM 1604 O O . PRO A 1 201 ? 6.867 -10.805 -13.503 1.00 95.00 201 PRO A O 1
ATOM 1607 N N . ALA A 1 202 ? 8.107 -12.666 -13.695 1.00 95.25 202 ALA A N 1
ATOM 1608 C CA . ALA A 1 202 ? 6.961 -13.580 -13.776 1.00 95.25 202 ALA A CA 1
ATOM 1609 C C . ALA A 1 202 ? 5.983 -13.419 -12.597 1.00 95.25 202 ALA A C 1
ATOM 1611 O O . ALA A 1 202 ? 4.774 -13.428 -12.795 1.00 95.25 202 ALA A O 1
ATOM 1612 N N . ILE A 1 203 ? 6.504 -13.172 -11.389 1.00 95.56 203 ILE A N 1
ATOM 1613 C CA . ILE A 1 203 ? 5.684 -12.914 -10.198 1.00 95.56 203 ILE A CA 1
ATOM 1614 C C . ILE A 1 203 ? 4.757 -11.702 -10.370 1.00 95.56 203 ILE A C 1
ATOM 1616 O O . ILE A 1 203 ? 3.620 -11.734 -9.906 1.00 95.56 203 ILE A O 1
ATOM 1620 N N . ALA A 1 204 ? 5.218 -10.659 -11.065 1.00 95.81 204 ALA A N 1
ATOM 1621 C CA . ALA A 1 204 ? 4.428 -9.465 -11.328 1.00 95.81 204 ALA A CA 1
ATOM 1622 C C . ALA A 1 204 ? 3.360 -9.735 -12.393 1.00 95.81 204 ALA A C 1
ATOM 1624 O O . ALA A 1 204 ? 2.203 -9.351 -12.230 1.00 95.81 204 ALA A O 1
ATOM 1625 N N . ILE A 1 205 ? 3.737 -10.449 -13.458 1.00 96.38 205 ILE A N 1
ATOM 1626 C CA . ILE A 1 205 ? 2.802 -10.874 -14.504 1.00 96.38 205 ILE A CA 1
ATOM 1627 C C . ILE A 1 205 ? 1.659 -11.687 -13.893 1.00 96.38 205 ILE A C 1
ATOM 1629 O O . ILE A 1 205 ? 0.500 -11.408 -14.181 1.00 96.38 205 ILE A O 1
ATOM 1633 N N . ASP A 1 206 ? 1.970 -12.639 -13.016 1.00 96.81 206 ASP A N 1
ATOM 1634 C CA . ASP A 1 206 ? 0.965 -13.499 -12.393 1.00 96.81 206 ASP A CA 1
ATOM 1635 C C . ASP A 1 206 ? 0.082 -12.736 -11.394 1.00 96.81 206 ASP A C 1
ATOM 1637 O O . ASP A 1 206 ? -1.139 -12.912 -11.392 1.00 96.81 206 ASP A O 1
ATOM 1641 N N . TYR A 1 207 ? 0.677 -11.877 -10.557 1.00 96.56 207 TYR A N 1
ATOM 1642 C CA . TYR A 1 207 ? -0.045 -11.151 -9.510 1.00 96.56 207 TYR A CA 1
ATOM 1643 C C . TYR A 1 207 ? -0.972 -10.067 -10.078 1.00 96.56 207 TYR A C 1
ATOM 1645 O O . TYR A 1 207 ? -2.171 -10.087 -9.799 1.00 96.56 207 TYR A O 1
ATOM 1653 N N . TRP A 1 208 ? -0.453 -9.181 -10.936 1.00 96.81 208 TRP A N 1
ATOM 1654 C CA . TRP A 1 208 ? -1.236 -8.113 -11.577 1.00 96.81 208 TRP A CA 1
ATOM 1655 C C . TRP A 1 208 ? -1.915 -8.550 -12.881 1.00 96.81 208 TRP A C 1
ATOM 1657 O O . TRP A 1 208 ? -2.552 -7.737 -13.547 1.00 96.81 208 TRP A O 1
ATOM 1667 N N . ARG A 1 209 ? -1.789 -9.829 -13.265 1.00 97.12 209 ARG A N 1
ATOM 1668 C CA . ARG A 1 209 ? -2.363 -10.398 -14.501 1.00 97.12 209 ARG A CA 1
ATOM 1669 C C . ARG A 1 209 ? -1.972 -9.610 -15.755 1.00 97.12 209 ARG A C 1
ATOM 1671 O O . ARG A 1 209 ? -2.796 -9.384 -16.644 1.00 97.12 209 ARG A O 1
ATOM 1678 N N . LEU A 1 210 ? -0.715 -9.181 -15.815 1.00 96.62 210 LEU A N 1
ATOM 1679 C CA . LEU A 1 210 ? -0.197 -8.398 -16.933 1.00 96.62 210 LEU A CA 1
ATOM 1680 C C . LEU A 1 210 ? -0.103 -9.252 -18.213 1.00 96.62 210 LEU A C 1
ATOM 1682 O O . LEU A 1 210 ? -0.042 -10.485 -18.147 1.00 96.62 210 LEU A O 1
ATOM 1686 N N . PRO A 1 211 ? -0.054 -8.623 -19.402 1.00 97.62 211 PRO A N 1
ATOM 1687 C CA . PRO A 1 211 ? 0.335 -9.309 -20.630 1.00 97.62 211 PRO A CA 1
ATOM 1688 C C . PRO A 1 211 ? 1.695 -10.009 -20.491 1.00 97.62 211 PRO A C 1
ATOM 1690 O O . PRO A 1 211 ? 2.578 -9.556 -19.767 1.00 97.62 211 PRO A O 1
ATOM 1693 N N . LYS A 1 212 ? 1.896 -11.121 -21.208 1.00 96.12 212 LYS A N 1
ATOM 1694 C CA . LYS A 1 212 ? 3.142 -11.913 -21.120 1.00 96.12 212 LYS A CA 1
ATOM 1695 C C . LYS A 1 212 ? 4.382 -11.172 -21.627 1.00 96.12 212 LYS A C 1
ATOM 1697 O O . LYS A 1 212 ? 5.496 -11.566 -21.303 1.00 96.12 212 LYS A O 1
ATOM 1702 N N . ASP A 1 213 ? 4.180 -10.157 -22.455 1.00 96.50 213 ASP A N 1
ATOM 1703 C CA . ASP A 1 213 ? 5.194 -9.266 -23.011 1.00 96.50 213 ASP A CA 1
ATOM 1704 C C . ASP A 1 213 ? 5.327 -7.949 -22.225 1.00 96.50 213 ASP A C 1
ATOM 1706 O O . ASP A 1 213 ? 6.027 -7.044 -22.677 1.00 96.50 213 ASP A O 1
ATOM 1710 N N . ALA A 1 214 ? 4.689 -7.847 -21.051 1.00 97.81 214 ALA A N 1
ATOM 1711 C CA . ALA A 1 214 ? 4.792 -6.683 -20.182 1.00 97.81 214 ALA A CA 1
ATOM 1712 C C . ALA A 1 214 ? 6.241 -6.394 -19.772 1.00 97.81 214 ALA A C 1
ATOM 1714 O O . ALA A 1 214 ? 7.076 -7.295 -19.611 1.00 97.81 214 ALA A O 1
ATOM 1715 N N . THR A 1 215 ? 6.531 -5.115 -19.563 1.00 97.31 215 THR A N 1
ATOM 1716 C CA . THR A 1 215 ? 7.869 -4.632 -19.218 1.00 97.31 215 THR A CA 1
ATOM 1717 C C . THR A 1 215 ? 7.917 -4.039 -17.811 1.00 97.31 215 THR A C 1
ATOM 1719 O O . THR A 1 215 ? 6.899 -3.867 -17.141 1.00 97.31 215 THR A O 1
ATOM 1722 N N . LEU A 1 216 ? 9.116 -3.680 -17.349 1.00 94.62 216 LEU A N 1
ATOM 1723 C CA . LEU A 1 216 ? 9.333 -2.996 -16.074 1.00 94.62 216 LEU A CA 1
ATOM 1724 C C . LEU A 1 216 ? 8.493 -1.717 -15.954 1.00 94.62 216 LEU A C 1
ATOM 1726 O O . LEU A 1 216 ? 7.934 -1.450 -14.895 1.00 94.62 216 LEU A O 1
ATOM 1730 N N . LYS A 1 217 ? 8.353 -0.953 -17.042 1.00 96.56 217 LYS A N 1
ATOM 1731 C CA . LYS A 1 217 ? 7.444 0.198 -17.103 1.00 96.56 217 LYS A CA 1
ATOM 1732 C C . LYS A 1 217 ? 6.010 -0.177 -16.706 1.00 96.56 217 LYS A C 1
ATOM 1734 O O . LYS A 1 217 ? 5.419 0.536 -15.901 1.00 96.56 217 LYS A O 1
ATOM 1739 N N . ASP A 1 218 ? 5.464 -1.271 -17.235 1.00 97.75 218 ASP A N 1
ATOM 1740 C CA . ASP A 1 218 ? 4.095 -1.709 -16.929 1.00 97.75 218 ASP A CA 1
ATOM 1741 C C . ASP A 1 218 ? 3.941 -2.087 -15.457 1.00 97.75 218 ASP A C 1
ATOM 1743 O O . ASP A 1 218 ? 2.982 -1.669 -14.811 1.00 97.75 218 ASP A O 1
ATOM 1747 N N . VAL A 1 219 ? 4.938 -2.785 -14.907 1.00 96.75 219 VAL A N 1
ATOM 1748 C CA . VAL A 1 219 ? 5.008 -3.131 -13.480 1.00 96.75 219 VAL A CA 1
ATOM 1749 C C . VAL A 1 219 ? 5.014 -1.876 -12.605 1.00 96.75 219 VAL A C 1
ATOM 1751 O O . VAL A 1 219 ? 4.231 -1.767 -11.666 1.00 96.75 219 VAL A O 1
ATOM 1754 N N . VAL A 1 220 ? 5.857 -0.891 -12.922 1.00 95.44 220 VAL A N 1
ATOM 1755 C CA . VAL A 1 220 ? 5.929 0.355 -12.146 1.00 95.44 220 VAL A CA 1
ATOM 1756 C C . VAL A 1 220 ? 4.628 1.160 -12.259 1.00 95.44 220 VAL A C 1
ATOM 1758 O O . VAL A 1 220 ? 4.212 1.799 -11.293 1.00 95.44 220 VAL A O 1
ATOM 1761 N N . MET A 1 221 ? 3.953 1.128 -13.412 1.00 97.25 221 MET A N 1
ATOM 1762 C CA . MET A 1 221 ? 2.661 1.798 -13.575 1.00 97.25 221 MET A CA 1
ATOM 1763 C C . MET A 1 221 ? 1.574 1.204 -12.676 1.00 97.25 221 MET A C 1
ATOM 1765 O O . MET A 1 221 ? 0.813 1.984 -12.098 1.00 97.25 221 MET A O 1
ATOM 1769 N N . VAL A 1 222 ? 1.492 -0.128 -12.560 1.00 97.50 222 VAL A N 1
ATOM 1770 C CA . VAL A 1 222 ? 0.494 -0.778 -11.692 1.00 97.50 222 VAL A CA 1
ATOM 1771 C C . VAL A 1 222 ? 0.835 -0.626 -10.214 1.00 97.50 222 VAL A C 1
ATOM 1773 O O . VAL A 1 222 ? -0.051 -0.266 -9.451 1.00 97.50 222 VAL A O 1
ATOM 1776 N N . ILE A 1 223 ? 2.112 -0.738 -9.831 1.00 96.44 223 ILE A N 1
ATOM 1777 C CA . ILE A 1 223 ? 2.558 -0.457 -8.458 1.00 96.44 223 ILE A CA 1
ATOM 1778 C C . ILE A 1 223 ? 2.166 0.966 -8.051 1.00 96.44 223 ILE A C 1
ATOM 1780 O O . ILE A 1 223 ? 1.483 1.162 -7.057 1.00 96.44 223 ILE A O 1
ATOM 1784 N N . ARG A 1 224 ? 2.476 1.977 -8.874 1.00 96.62 224 ARG A N 1
ATOM 1785 C CA . ARG A 1 224 ? 2.082 3.366 -8.583 1.00 96.62 224 ARG A CA 1
ATOM 1786 C C . ARG A 1 224 ? 0.564 3.534 -8.420 1.00 96.62 224 ARG A C 1
ATOM 1788 O O . ARG A 1 224 ? 0.123 4.431 -7.701 1.00 96.62 224 ARG A O 1
ATOM 1795 N N . ALA A 1 225 ? -0.231 2.756 -9.152 1.00 97.00 225 ALA A N 1
ATOM 1796 C CA . ALA A 1 225 ? -1.684 2.793 -9.029 1.00 97.00 225 ALA A CA 1
ATOM 1797 C C . ALA A 1 225 ? -2.149 2.196 -7.693 1.00 97.00 225 ALA A C 1
ATOM 1799 O O . ALA A 1 225 ? -3.037 2.779 -7.070 1.00 97.00 225 ALA A O 1
ATOM 1800 N N . ASP A 1 226 ? -1.516 1.111 -7.243 1.00 97.19 226 ASP A N 1
ATOM 1801 C CA . ASP A 1 226 ? -1.738 0.534 -5.917 1.00 97.19 226 ASP A CA 1
ATOM 1802 C C . ASP A 1 226 ? -1.419 1.565 -4.818 1.00 97.19 226 ASP A C 1
ATOM 1804 O O . ASP A 1 226 ? -2.272 1.840 -3.976 1.00 97.19 226 ASP A O 1
ATOM 1808 N N . GLU A 1 227 ? -0.285 2.269 -4.909 1.00 96.94 227 GLU A N 1
ATOM 1809 C CA . GLU A 1 227 ? 0.081 3.308 -3.928 1.00 96.94 227 GLU A CA 1
ATOM 1810 C C . GLU A 1 227 ? -0.921 4.462 -3.872 1.00 96.94 227 GLU A C 1
ATOM 1812 O O . GLU A 1 227 ? -1.280 4.976 -2.811 1.00 96.94 227 GLU A O 1
ATOM 1817 N N . ALA A 1 228 ? -1.425 4.886 -5.033 1.00 97.06 228 ALA A N 1
ATOM 1818 C CA . ALA A 1 228 ? -2.450 5.920 -5.086 1.00 97.06 228 ALA A CA 1
ATOM 1819 C C . ALA A 1 228 ? -3.755 5.450 -4.424 1.00 97.06 228 ALA A C 1
ATOM 1821 O O . ALA A 1 228 ? -4.454 6.256 -3.805 1.00 97.06 228 ALA A O 1
ATOM 1822 N N . HIS A 1 229 ? -4.068 4.158 -4.529 1.00 96.19 229 HIS A N 1
ATOM 1823 C CA . HIS A 1 229 ? -5.194 3.562 -3.830 1.00 96.19 229 HIS A CA 1
ATOM 1824 C C . HIS A 1 229 ? -4.948 3.529 -2.316 1.00 96.19 229 HIS A C 1
ATOM 1826 O O . HIS A 1 229 ? -5.772 4.060 -1.570 1.00 96.19 229 HIS A O 1
ATOM 1832 N N . HIS A 1 230 ? -3.809 3.004 -1.858 1.00 97.00 230 HIS A N 1
ATOM 1833 C CA . HIS A 1 230 ? -3.443 2.954 -0.437 1.00 97.00 230 HIS A CA 1
ATOM 1834 C C . HIS A 1 230 ? -3.471 4.347 0.208 1.00 97.00 230 HIS A C 1
ATOM 1836 O O . HIS A 1 230 ? -4.035 4.521 1.296 1.00 97.00 230 HIS A O 1
ATOM 1842 N N . ARG A 1 231 ? -2.974 5.368 -0.506 1.00 97.19 231 ARG A N 1
ATOM 1843 C CA . ARG A 1 231 ? -3.073 6.784 -0.126 1.00 97.19 231 ARG A CA 1
ATOM 1844 C C . ARG A 1 231 ? -4.512 7.188 0.178 1.00 97.19 231 ARG A C 1
ATOM 1846 O O . ARG A 1 231 ? -4.806 7.710 1.256 1.00 97.19 231 ARG A O 1
ATOM 1853 N N . ASP A 1 232 ? -5.401 6.988 -0.791 1.00 97.50 232 ASP A N 1
ATOM 1854 C CA . ASP A 1 232 ? -6.783 7.457 -0.711 1.00 97.50 232 ASP A CA 1
ATOM 1855 C C . ASP A 1 232 ? -7.555 6.697 0.379 1.00 97.50 232 ASP A C 1
ATOM 1857 O O . ASP A 1 232 ? -8.299 7.308 1.153 1.00 97.50 232 ASP A O 1
ATOM 1861 N N . VAL A 1 233 ? -7.321 5.386 0.512 1.00 97.31 233 VAL A N 1
ATOM 1862 C CA . VAL A 1 233 ? -7.917 4.544 1.560 1.00 97.31 233 VAL A CA 1
ATOM 1863 C C . VAL A 1 233 ? -7.480 4.990 2.953 1.00 97.31 233 VAL A C 1
ATOM 1865 O O . VAL A 1 233 ? -8.324 5.146 3.842 1.00 97.31 233 VAL A O 1
ATOM 1868 N N . ASN A 1 234 ? -6.187 5.242 3.159 1.00 98.19 234 ASN A N 1
ATOM 1869 C CA . ASN A 1 234 ? -5.667 5.643 4.462 1.00 98.19 234 ASN A CA 1
ATOM 1870 C C . ASN A 1 234 ? -6.064 7.076 4.842 1.00 98.19 234 ASN A C 1
ATOM 1872 O O . ASN A 1 234 ? -6.439 7.328 5.994 1.00 98.19 234 ASN A O 1
ATOM 1876 N N . HIS A 1 235 ? -6.093 8.019 3.894 1.00 98.00 235 HIS A N 1
ATOM 1877 C CA . HIS A 1 235 ? -6.653 9.349 4.164 1.00 98.00 235 HIS A CA 1
ATOM 1878 C C . HIS A 1 235 ? -8.135 9.278 4.519 1.00 98.00 235 HIS A C 1
ATOM 1880 O O . HIS A 1 235 ? -8.550 9.885 5.511 1.00 98.00 235 HIS A O 1
ATOM 1886 N N . PHE A 1 236 ? -8.911 8.468 3.797 1.00 97.38 236 PHE A N 1
ATOM 1887 C CA . PHE A 1 236 ? -10.322 8.251 4.098 1.00 97.38 236 PHE A CA 1
ATOM 1888 C C . PHE A 1 236 ? -10.535 7.635 5.492 1.00 97.38 236 PHE A C 1
ATOM 1890 O O . PHE A 1 236 ? -11.363 8.124 6.266 1.00 97.38 236 PHE A O 1
ATOM 1897 N N . ALA A 1 237 ? -9.744 6.625 5.865 1.00 97.38 237 ALA A N 1
ATOM 1898 C CA . ALA A 1 237 ? -9.766 6.020 7.200 1.00 97.38 237 ALA A CA 1
ATOM 1899 C C . ALA A 1 237 ? -9.483 7.050 8.308 1.00 97.38 237 ALA A C 1
ATOM 1901 O O . ALA A 1 237 ? -10.178 7.106 9.330 1.00 97.38 237 ALA A O 1
ATOM 1902 N N . SER A 1 238 ? -8.478 7.905 8.094 1.00 97.81 238 SER A N 1
ATOM 1903 C CA . SER A 1 238 ? -8.165 9.009 9.001 1.00 97.81 238 SER A CA 1
ATOM 1904 C C . SER A 1 238 ? -9.333 9.993 9.121 1.00 97.81 238 SER A C 1
ATOM 1906 O O . SER A 1 238 ? -9.644 10.441 10.228 1.00 97.81 238 SER A O 1
ATOM 1908 N N . ASP A 1 239 ? -9.988 10.338 8.016 1.00 97.75 239 ASP A N 1
ATOM 1909 C CA . ASP A 1 239 ? -11.087 11.306 8.000 1.00 97.75 239 ASP A CA 1
ATOM 1910 C C . ASP A 1 239 ? -12.328 10.790 8.735 1.00 97.75 239 ASP A C 1
ATOM 1912 O O . ASP A 1 239 ? -12.961 11.550 9.475 1.00 97.75 239 ASP A O 1
ATOM 1916 N N . ILE A 1 240 ? -12.631 9.492 8.632 1.00 96.81 240 ILE A N 1
ATOM 1917 C CA . ILE A 1 240 ? -13.685 8.842 9.429 1.00 96.81 240 ILE A CA 1
ATOM 1918 C C . ILE A 1 240 ? -13.412 9.047 10.924 1.00 96.81 240 ILE A C 1
ATOM 1920 O O . ILE A 1 240 ? -14.280 9.519 11.665 1.00 96.81 240 ILE A O 1
ATOM 1924 N N . HIS A 1 241 ? -12.184 8.764 11.365 1.00 95.31 241 HIS A N 1
ATOM 1925 C CA . HIS A 1 241 ? -11.792 8.974 12.757 1.00 95.31 241 HIS A CA 1
ATOM 1926 C C . HIS A 1 241 ? -11.789 10.452 13.163 1.00 95.31 241 HIS A C 1
ATOM 1928 O O . HIS A 1 241 ? -12.138 10.774 14.300 1.00 95.31 241 HIS A O 1
ATOM 1934 N N . PHE A 1 242 ? -11.408 11.362 12.264 1.00 95.00 242 PHE A N 1
ATOM 1935 C CA . PHE A 1 242 ? -11.451 12.804 12.516 1.00 95.00 242 PHE A CA 1
ATOM 1936 C C . PHE A 1 242 ? -12.883 13.302 12.753 1.00 95.00 242 PHE A C 1
ATOM 1938 O O . PHE A 1 242 ? -13.099 14.137 13.628 1.00 95.00 242 PHE A O 1
ATOM 1945 N N . GLN A 1 243 ? -13.861 12.737 12.043 1.00 95.56 243 GLN A N 1
ATOM 1946 C CA . GLN A 1 243 ? -15.289 13.013 12.232 1.00 95.56 243 GLN A CA 1
ATOM 1947 C C . GLN A 1 243 ? -15.880 12.379 13.507 1.00 95.56 243 GLN A C 1
ATOM 1949 O O . GLN A 1 243 ? -17.075 12.523 13.757 1.00 95.56 243 GLN A O 1
ATOM 1954 N N . GLY A 1 244 ? -15.079 11.666 14.308 1.00 93.19 244 GLY A N 1
ATOM 1955 C CA . GLY A 1 244 ? -15.535 10.985 15.523 1.00 93.19 244 GLY A CA 1
ATOM 1956 C C . GLY A 1 244 ? -16.303 9.685 15.268 1.00 93.19 244 GLY A C 1
ATOM 1957 O O . GLY A 1 244 ? -16.911 9.158 16.198 1.00 93.19 244 GLY A O 1
ATOM 1958 N N . LYS A 1 245 ? -16.271 9.166 14.036 1.00 93.56 245 LYS A N 1
ATOM 1959 C CA . LYS A 1 245 ? -16.922 7.910 13.647 1.00 93.56 245 LYS A CA 1
ATOM 1960 C C . LYS A 1 245 ? -15.969 6.724 13.794 1.00 93.56 245 LYS A C 1
ATOM 1962 O O . LYS A 1 245 ? -14.741 6.861 13.760 1.00 93.56 245 LYS A O 1
ATOM 1967 N N . GLU A 1 246 ? -16.534 5.533 13.936 1.00 91.75 246 GLU A N 1
ATOM 1968 C CA . GLU A 1 246 ? -15.808 4.274 13.814 1.00 91.75 246 GLU A CA 1
ATOM 1969 C C . GLU A 1 246 ? -15.755 3.816 12.349 1.00 91.75 246 GLU A C 1
ATOM 1971 O O . GLU A 1 246 ? -16.703 3.997 11.591 1.00 91.75 246 GLU A O 1
ATOM 1976 N N . LEU A 1 247 ? -14.676 3.128 11.960 1.00 94.19 247 LEU A N 1
ATOM 1977 C CA . LEU A 1 247 ? -14.497 2.601 10.598 1.00 94.19 247 LEU A CA 1
ATOM 1978 C C . LEU A 1 247 ? -15.679 1.746 10.113 1.00 94.19 247 LEU A C 1
ATOM 1980 O O . LEU A 1 247 ? -16.053 1.801 8.953 1.00 94.19 247 LEU A O 1
ATOM 1984 N N . ARG A 1 248 ? -16.348 0.997 10.996 1.00 92.00 248 ARG A N 1
ATOM 1985 C CA . ARG A 1 248 ? -17.520 0.186 10.616 1.00 92.00 248 ARG A CA 1
ATOM 1986 C C . ARG A 1 248 ? -18.735 0.999 10.143 1.00 92.00 248 ARG A C 1
ATOM 1988 O O . ARG A 1 248 ? -19.637 0.413 9.555 1.00 92.00 248 ARG A O 1
ATOM 1995 N N . GLU A 1 249 ? -18.786 2.298 10.433 1.00 92.62 249 GLU A N 1
ATOM 1996 C CA . GLU A 1 249 ? -19.887 3.189 10.040 1.00 92.62 249 GLU A CA 1
ATOM 1997 C C . GLU A 1 249 ? -19.750 3.692 8.595 1.00 92.62 249 GLU A C 1
ATOM 1999 O O . GLU A 1 249 ? -20.713 4.207 8.032 1.00 92.62 249 GLU A O 1
ATOM 2004 N N . ALA A 1 250 ? -18.574 3.526 7.984 1.00 93.69 250 ALA A N 1
ATOM 2005 C CA . ALA A 1 250 ? -18.309 3.853 6.590 1.00 93.69 250 ALA A CA 1
ATOM 2006 C C . ALA A 1 250 ? -17.545 2.684 5.946 1.00 93.69 250 ALA A C 1
ATOM 2008 O O . ALA A 1 250 ? -16.396 2.443 6.315 1.00 93.69 250 ALA A O 1
ATOM 2009 N N . PRO A 1 251 ? -18.163 1.915 5.032 1.00 92.62 251 PRO A N 1
ATOM 2010 C CA . PRO A 1 251 ? -17.549 0.702 4.506 1.00 92.62 251 PRO A CA 1
ATOM 2011 C C . PRO A 1 251 ? -16.221 1.004 3.809 1.00 92.62 251 PRO A C 1
ATOM 2013 O O . PRO A 1 251 ? -16.085 2.025 3.134 1.00 92.62 251 PRO A O 1
ATOM 2016 N N . ALA A 1 252 ? -15.256 0.098 3.967 1.00 93.31 252 ALA A N 1
ATOM 2017 C CA . ALA A 1 252 ? -13.991 0.185 3.257 1.00 93.31 252 ALA A CA 1
ATOM 2018 C C . ALA A 1 252 ? -14.244 0.132 1.737 1.00 93.31 252 ALA A C 1
ATOM 2020 O O . ALA A 1 252 ? -15.074 -0.672 1.290 1.00 93.31 252 ALA A O 1
ATOM 2021 N N . PRO A 1 253 ? -13.547 0.953 0.938 1.00 89.06 253 PRO A N 1
ATOM 2022 C CA . PRO A 1 253 ? -13.658 0.925 -0.517 1.00 89.06 253 PRO A CA 1
ATOM 2023 C C . PRO A 1 253 ? -12.955 -0.325 -1.081 1.00 89.06 253 PRO A C 1
ATOM 2025 O O . PRO A 1 253 ? -11.794 -0.281 -1.465 1.00 89.06 253 PRO A O 1
ATOM 2028 N N . LEU A 1 254 ? -13.655 -1.462 -1.091 1.00 81.19 254 LEU A N 1
ATOM 2029 C CA . LEU A 1 254 ? -13.152 -2.742 -1.610 1.00 81.19 254 LEU A CA 1
ATOM 2030 C C . LEU A 1 254 ? -13.388 -2.879 -3.127 1.00 81.19 254 LEU A C 1
ATOM 2032 O O . LEU A 1 254 ? -14.399 -2.396 -3.636 1.00 81.19 254 LEU A O 1
ATOM 2036 N N . GLY A 1 255 ? -12.532 -3.652 -3.812 1.00 66.94 255 GLY A N 1
ATOM 2037 C CA . GLY A 1 255 ? -12.801 -4.172 -5.165 1.00 66.94 255 GLY A CA 1
ATOM 2038 C C . GLY A 1 255 ? -12.137 -3.432 -6.330 1.00 66.94 255 GLY A C 1
ATOM 2039 O O . GLY A 1 255 ? -12.785 -3.250 -7.356 1.00 66.94 255 GLY A O 1
ATOM 2040 N N . TYR A 1 256 ? -10.875 -3.016 -6.188 1.00 59.06 256 TYR A N 1
ATOM 2041 C CA . TYR A 1 256 ? -10.127 -2.311 -7.243 1.00 59.06 256 TYR A CA 1
ATOM 2042 C C . TYR A 1 256 ? -9.102 -3.190 -8.000 1.00 59.06 256 TYR A C 1
ATOM 2044 O O . TYR A 1 256 ? -8.375 -2.679 -8.847 1.00 59.06 256 TYR A O 1
ATOM 2052 N N . HIS A 1 257 ? -9.044 -4.496 -7.701 1.00 45.53 257 HIS A N 1
ATOM 2053 C CA . HIS A 1 257 ? -8.145 -5.471 -8.341 1.00 45.53 257 HIS A CA 1
ATOM 2054 C C . HIS A 1 257 ? -8.738 -6.106 -9.604 1.00 45.53 257 HIS A C 1
ATOM 2056 O O . HIS A 1 257 ? -9.965 -6.371 -9.614 1.00 45.53 257 HIS A O 1
#

InterPro domains:
  IPR002680 Alternative oxidase [PF01786] (76-238)
  IPR002680 Alternative oxidase [PTHR31803] (75-257)
  IPR002680 Alternative oxidase [cd01053] (76-241)
  IPR038659 Alternative oxidase superfamily [G3DSA:1.20.1260.140] (54-254)

Mean predicted aligned error: 12.71 Å

Organism: Aquilegia coerulea (NCBI:txid218851)

pLDDT: mean 75.74, std 27.67, range [22.58, 98.5]

Nearest PDB structures (foldseek):
  3vv9-assembly1_A  TM=9.043E-01  e=2.253E-12  Trypanosoma brucei brucei
  8a6m-assembly1_A  TM=2.251E-01  e=6.805E-01  Homo sapiens
  2lem-assembly1_A  TM=2.021E-01  e=6.256E+00  Mus musculus

Foldseek 3Di:
DDDDDDDDDDDDDDPDPVVVPPPPPPDDDDDDDPPPDPDDDPDPPVVVVVVVVPVLVDPPPDPPDPDLDADPVVLQSLLLSLLLLLLLQLQLLVLLLVVLVVVCVVVVHDQLCSNVVSNVSSVLSVLSNVQSCVVYPDDPVSVVVSVVCCVVSNVVLNVVCVVCVLVSLQVSLVSLVVVLVSLVVVLVCCVVSVHPFAAGDPSQCVPVVDPNRDTPSNSSVVSSVSSVLSNVQSNVCSVCVVVVHHSNVPHRPDDPD

Solvent-accessible surface area (backbone atoms only — not comparable to full-atom values): 15015 Å² total; per-residue (Å²): 143,83,84,90,86,82,91,75,90,80,87,75,85,74,79,66,74,77,60,74,76,71,68,79,73,87,71,86,74,84,78,78,79,96,78,82,85,89,85,89,76,99,65,72,64,64,60,58,48,49,51,50,48,53,73,70,57,58,85,84,83,67,82,88,69,96,64,99,61,81,40,74,64,50,56,44,50,51,30,53,50,49,38,58,48,26,63,54,59,21,43,59,22,42,49,51,17,49,53,48,45,55,50,24,65,79,65,76,47,80,51,32,56,38,40,57,52,24,40,49,48,17,49,49,30,45,49,54,26,56,45,31,44,74,78,36,78,82,51,73,69,56,52,53,47,48,54,52,51,42,58,52,48,51,56,54,51,48,53,40,38,75,76,33,51,37,60,44,27,40,52,49,16,55,50,22,52,52,45,31,49,51,41,52,53,50,50,50,35,37,76,72,57,57,30,83,72,44,75,44,54,68,69,45,30,65,71,73,64,47,62,96,84,39,28,40,61,56,54,47,54,53,50,34,49,51,30,50,47,53,18,52,53,22,40,50,55,16,48,39,41,71,73,73,44,58,63,50,81,52,64,48,94,75,84,91,125

Secondary structure (DSSP, 8-state):
-------------PPPGGGTSS-------PPPPTTSS-SS---THHHHHHHHHHHHS--------------HHHHHHHHHHHHHHHHHHHHHHHHHHHHHHHHHHHHT---TTHHHHHHHHHHHHHHHHHHHHHHSPPPHHHHHHHHHHHHHHHHHHHHHHHH-HHHHHHHHHHHHHHHHHHHHHHHHHHHTTSS--PBPPHHHHHHHT--TT-BHHHHHHHHHHHHHHHHHHHHHHHHHHHTT--GGGS-------

Sequence (257 aa):
MKQGNLEKGIFWFVPDPSLVYRNISLSRCTQPTLGHVINNSSILPGALFHRLSRLFHGDRSIELSPSPVIHPSLLRRYGCRAMMLETVAAVPGMVGGMLLHLRSLRRFQQSGGWIKALLEEAENERMHLMTMVELVKPNWYERALVLTVQGVFFNAFFVLYIISPKLAHRIVGYLEEEAVHSYTEYLKDIETGAIENVPAPAIAIDYWRLPKDATLKDVVMVIRADEAHHRDVNHFASDIHFQGKELREAPAPLGYH

Radius of gyration: 21.53 Å; Cα contacts (8 Å, |Δi|>4): 218; chains: 1; bounding box: 52×76×46 Å